Protein AF-0000000071285721 (afdb_homodimer)

Radius of gyration: 16.83 Å; Cα contacts (8 Å, |Δi|>4): 556; chains: 2; bounding box: 36×45×44 Å

Sequence (252 aa):
MADEVAQAQSAQPGGDTIFGKIIRKEIPANIFYEDDQCIAFHDVAPQAPTHFLVVPRKPITQISKAEDADKELLGHLMIVAKKCAEQVGLPRGYRLVLNEGPDGGQSVYHIHIHVLGGRQLGWPPGMADEVAQAQSAQPGGDTIFGKIIRKEIPANIFYEDDQCIAFHDVAPQAPTHFLVVPRKPITQISKAEDADKELLGHLMIVAKKCAEQVGLPRGYRLVLNEGPDGGQSVYHIHIHVLGGRQLGWPPG

Solvent-accessible surface area (backbone atoms only — not comparable to full-atom values): 13437 Å² total; per-residue (Å²): 128,82,53,55,44,61,48,4,66,71,43,64,78,70,81,84,49,74,62,56,36,42,74,69,64,73,44,91,71,61,64,79,46,74,61,96,55,32,38,29,31,50,49,91,76,55,79,38,84,36,30,30,35,35,34,52,66,66,85,44,46,38,63,82,69,61,51,81,89,41,20,53,58,51,8,44,47,54,54,49,45,38,52,49,41,56,73,75,63,39,89,55,21,25,30,41,36,34,49,24,42,41,24,25,28,24,51,60,54,44,46,44,39,38,38,38,21,73,51,78,38,46,76,56,57,55,127,82,55,55,43,60,48,5,66,71,43,64,78,70,81,83,48,75,61,55,35,42,76,69,64,73,44,92,71,60,65,80,45,75,61,95,56,32,38,28,30,50,49,92,76,56,78,39,85,34,29,31,36,36,34,52,66,67,84,43,45,38,64,80,70,60,51,79,88,40,20,52,59,52,8,45,48,53,53,49,44,40,53,49,41,57,74,74,62,38,88,55,20,24,30,41,36,34,50,25,43,40,22,24,29,24,53,60,54,47,46,45,38,39,39,39,20,72,50,78,38,47,75,58,57,54

Secondary structure (DSSP, 8-state):
---HHHHHHH----S--HHHHHHTTSS---EEEE-SSEEEEE-SS-SSSEEEEEEESS----GGG--GGGHHHHHHHHHHHHHHHHHHT-TT-EEEEEEEHHHHT--SSS--EEEEESS---SS--/---HHHHHHH----S--HHHHHHTTSS---EEEE-SSEEEEE-SS-SSSEEEEEEESS----GGG--GGGHHHHHHHHHHHHHHHHHHT-TT-EEEEEEEHHHHT--SSS--EEEEESSPPPSS--

Nearest PDB structures (foldseek):
  3o1c-assembly1_A-2  TM=9.687E-01  e=2.650E-18  Oryctolagus cuniculus
  5waa-assembly1_B  TM=1.000E+00  e=1.958E-17  Homo sapiens
  5km6-assembly1_A-2  TM=9.937E-01  e=1.346E-17  Homo sapiens
  6j65-assembly1_B  TM=9.686E-01  e=1.840E-17  Homo sapiens
  6ypx-assembly1_AAA  TM=9.935E-01  e=2.878E-16  Homo sapiens

Structure (mmCIF, N/CA/C/O backbone):
data_AF-0000000071285721-model_v1
#
loop_
_entity.id
_entity.type
_entity.pdbx_description
1 polymer 'Histidine triad nucleotide binding protein 1'
#
loop_
_atom_site.group_PDB
_atom_site.id
_atom_site.type_symbol
_atom_site.label_atom_id
_atom_site.label_alt_id
_atom_site.label_comp_id
_atom_site.label_asym_id
_atom_site.label_entity_id
_atom_site.label_seq_id
_atom_site.pdbx_PDB_ins_code
_atom_site.Cartn_x
_atom_site.Cartn_y
_atom_site.Cartn_z
_atom_site.occupancy
_atom_site.B_iso_or_equiv
_atom_site.auth_seq_id
_atom_site.auth_comp_id
_atom_site.auth_asym_id
_atom_site.auth_atom_id
_atom_site.pdbx_PDB_model_num
ATOM 1 N N . MET A 1 1 ? -7.355 23.516 -3.092 1 37.44 1 MET A N 1
ATOM 2 C CA . MET A 1 1 ? -6.895 22.234 -2.551 1 37.44 1 MET A CA 1
ATOM 3 C C . MET A 1 1 ? -5.434 21.984 -2.914 1 37.44 1 MET A C 1
ATOM 5 O O . MET A 1 1 ? -5.074 21.984 -4.094 1 37.44 1 MET A O 1
ATOM 9 N N . ALA A 1 2 ? -4.496 22.375 -2.186 1 51.47 2 ALA A N 1
ATOM 10 C CA . ALA A 1 2 ? -3.09 22.391 -2.57 1 51.47 2 ALA A CA 1
ATOM 11 C C . ALA A 1 2 ? -2.666 21.062 -3.182 1 51.47 2 ALA A C 1
ATOM 13 O O . ALA A 1 2 ? -3.166 20 -2.789 1 51.47 2 ALA A O 1
ATOM 14 N N . ASP A 1 3 ? -2.084 20.938 -4.277 1 82 3 ASP A N 1
ATOM 15 C CA . ASP A 1 3 ? -1.559 19.875 -5.121 1 82 3 ASP A CA 1
ATOM 16 C C . ASP A 1 3 ? -0.619 18.969 -4.332 1 82 3 ASP A C 1
ATOM 18 O O . ASP A 1 3 ? 0.467 19.391 -3.926 1 82 3 ASP A O 1
ATOM 22 N N . GLU A 1 4 ? -1.197 17.906 -3.65 1 86.75 4 GLU A N 1
ATOM 23 C CA . GLU A 1 4 ? -0.428 16.953 -2.867 1 86.75 4 GLU A CA 1
ATOM 24 C C . GLU A 1 4 ? 0.946 16.703 -3.486 1 86.75 4 GLU A C 1
ATOM 26 O O . GLU A 1 4 ? 1.938 16.562 -2.77 1 86.75 4 GLU A O 1
ATOM 31 N N . VAL A 1 5 ? 1.014 16.781 -4.715 1 92.38 5 VAL A N 1
ATOM 32 C CA . VAL A 1 5 ? 2.275 16.562 -5.41 1 92.38 5 VAL A CA 1
ATOM 33 C C . VAL A 1 5 ? 3.211 17.75 -5.172 1 92.38 5 VAL A C 1
ATOM 35 O O . VAL A 1 5 ? 4.395 17.562 -4.883 1 92.38 5 VAL A O 1
ATOM 38 N N . ALA A 1 6 ? 2.652 18.922 -5.27 1 92.06 6 ALA A N 1
ATOM 39 C CA . ALA A 1 6 ? 3.447 20.125 -5.02 1 92.06 6 ALA A CA 1
ATOM 40 C C . ALA A 1 6 ? 3.938 20.156 -3.574 1 92.06 6 ALA A C 1
ATOM 42 O O . ALA A 1 6 ? 5.094 20.5 -3.314 1 92.06 6 ALA A O 1
ATOM 43 N N . GLN A 1 7 ? 3.021 19.828 -2.66 1 91.19 7 GLN A N 1
ATOM 44 C CA . GLN A 1 7 ? 3.385 19.797 -1.248 1 91.19 7 GLN A CA 1
ATOM 45 C C . GLN A 1 7 ? 4.504 18.797 -0.982 1 91.19 7 GLN A C 1
ATOM 47 O O . GLN A 1 7 ? 5.406 19.062 -0.188 1 91.19 7 GLN A O 1
ATOM 52 N N . ALA A 1 8 ? 4.508 17.719 -1.628 1 92.75 8 ALA A N 1
ATOM 53 C CA . ALA A 1 8 ? 5.496 16.656 -1.436 1 92.75 8 ALA A CA 1
ATOM 54 C C . ALA A 1 8 ? 6.879 17.109 -1.898 1 92.75 8 ALA A C 1
ATOM 56 O O . ALA A 1 8 ? 7.895 16.688 -1.338 1 92.75 8 ALA A O 1
ATOM 57 N N . GLN A 1 9 ? 6.918 17.984 -2.906 1 92.75 9 GLN A N 1
ATOM 58 C CA . GLN A 1 9 ? 8.195 18.438 -3.449 1 92.75 9 GLN A CA 1
ATOM 59 C C . GLN A 1 9 ? 8.906 19.359 -2.473 1 92.75 9 GLN A C 1
ATOM 61 O O . GLN A 1 9 ? 10.133 19.484 -2.504 1 92.75 9 GLN A O 1
ATOM 66 N N . SER A 1 10 ? 8.141 19.953 -1.607 1 90.88 10 SER A N 1
ATOM 67 C CA . SER A 1 10 ? 8.734 20.906 -0.684 1 90.88 10 SER A CA 1
ATOM 68 C C . SER A 1 10 ? 8.797 20.344 0.732 1 90.88 10 SER A C 1
ATOM 70 O O . SER A 1 10 ? 9.492 20.906 1.593 1 90.88 10 SER A O 1
ATOM 72 N N . ALA A 1 11 ? 8.102 19.219 0.937 1 90.25 11 ALA A N 1
ATOM 73 C CA . ALA A 1 11 ? 8.078 18.625 2.27 1 90.25 11 ALA A CA 1
ATOM 74 C C . ALA A 1 11 ? 9.461 18.109 2.662 1 90.25 11 ALA A C 1
ATOM 76 O O . ALA A 1 11 ? 10.242 17.688 1.804 1 90.25 11 ALA A O 1
ATOM 77 N N . GLN A 1 12 ? 9.789 18.172 3.93 1 87.44 12 GLN A N 1
ATOM 78 C CA . GLN A 1 12 ? 11.07 17.688 4.438 1 87.44 12 GLN A CA 1
ATOM 79 C C . GLN A 1 12 ? 10.883 16.859 5.707 1 87.44 12 GLN A C 1
ATOM 81 O O . GLN A 1 12 ? 9.961 17.109 6.488 1 87.44 12 GLN A O 1
ATOM 86 N N . PRO A 1 13 ? 11.82 15.844 5.777 1 86.44 13 PRO A N 1
ATOM 87 C CA . PRO A 1 13 ? 11.766 15.109 7.039 1 86.44 13 PRO A CA 1
ATOM 88 C C . PRO A 1 13 ? 12.219 15.945 8.234 1 86.44 13 PRO A C 1
ATOM 90 O O . PRO A 1 13 ? 12.922 16.938 8.055 1 86.44 13 PRO A O 1
ATOM 93 N N . GLY A 1 14 ? 11.695 15.547 9.422 1 80.56 14 GLY A N 1
ATOM 94 C CA . GLY A 1 14 ? 12.188 16.203 10.617 1 80.56 14 GLY A CA 1
ATOM 95 C C . GLY A 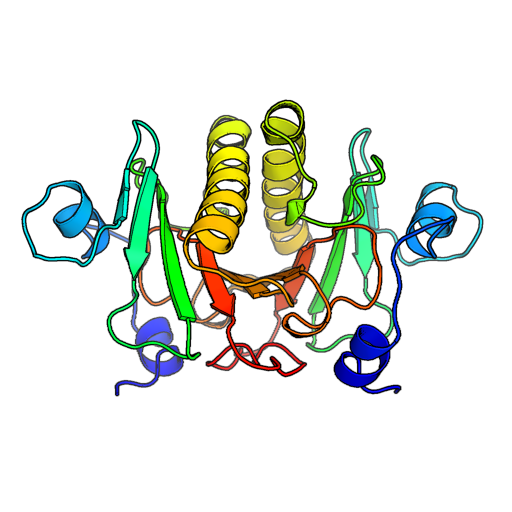1 14 ? 11.102 16.891 11.414 1 80.56 14 GLY A C 1
ATOM 96 O O . GLY A 1 14 ? 10.102 17.359 10.852 1 80.56 14 GLY A O 1
ATOM 97 N N . GLY A 1 15 ? 11.242 16.812 12.617 1 82.25 15 GLY A N 1
ATOM 98 C CA . GLY A 1 15 ? 10.414 17.531 13.57 1 82.25 15 GLY A CA 1
ATOM 99 C C . GLY A 1 15 ? 9.07 16.859 13.812 1 82.25 15 GLY A C 1
ATOM 100 O O . GLY A 1 15 ? 8.867 15.703 13.43 1 82.25 15 GLY A O 1
ATOM 101 N N . ASP A 1 16 ? 8.234 17.5 14.5 1 90.94 16 ASP A N 1
ATOM 102 C CA . ASP A 1 16 ? 6.867 17.094 14.797 1 90.94 16 ASP A CA 1
ATOM 103 C C . ASP A 1 16 ? 5.965 17.266 13.57 1 90.94 16 ASP A C 1
ATOM 105 O O . ASP A 1 16 ? 6.102 18.25 12.828 1 90.94 16 ASP A O 1
ATOM 109 N N . THR A 1 17 ? 5.262 16.312 13.164 1 94.94 17 THR A N 1
ATOM 110 C CA . THR A 1 17 ? 4.324 16.391 12.055 1 94.94 17 THR A CA 1
ATOM 111 C C . THR A 1 17 ? 2.902 16.609 12.562 1 94.94 17 THR A C 1
ATOM 113 O O . THR A 1 17 ? 2.645 16.5 13.766 1 94.94 17 THR A O 1
ATOM 116 N N . ILE A 1 18 ? 2.051 16.969 11.664 1 94.62 18 ILE A N 1
ATOM 117 C CA . ILE A 1 18 ? 0.642 17.125 12.008 1 94.62 18 ILE A CA 1
ATOM 118 C C . ILE A 1 18 ? 0.103 15.828 12.594 1 94.62 18 ILE A C 1
ATOM 120 O O . ILE A 1 18 ? -0.782 15.844 13.453 1 94.62 18 ILE A O 1
ATOM 124 N N . PHE A 1 19 ? 0.647 14.695 12.18 1 96.94 19 PHE A N 1
ATOM 125 C CA . PHE A 1 19 ? 0.197 13.406 12.68 1 96.94 19 PHE A CA 1
ATOM 126 C C . PHE A 1 19 ? 0.602 13.211 14.133 1 96.94 19 PHE A C 1
ATOM 128 O O . PHE A 1 19 ? -0.152 12.641 14.922 1 96.94 19 PHE A O 1
ATOM 135 N N . GLY A 1 20 ? 1.828 13.664 14.383 1 96.62 20 GLY A N 1
ATOM 136 C CA . GLY A 1 20 ? 2.203 13.648 15.789 1 96.62 20 GLY A CA 1
ATOM 137 C C . GLY A 1 20 ? 1.236 14.414 16.672 1 96.62 20 GLY A C 1
ATOM 138 O O . GLY A 1 20 ? 0.86 13.945 17.75 1 96.62 20 GLY A O 1
ATOM 139 N N . LYS A 1 21 ? 0.822 15.555 16.219 1 97.31 21 LYS A N 1
ATOM 140 C CA . LYS A 1 21 ? -0.118 16.391 16.969 1 97.31 21 LYS A CA 1
ATOM 141 C C . LYS A 1 21 ? -1.476 15.703 17.094 1 97.31 21 LYS A C 1
ATOM 143 O O . LYS A 1 21 ? -2.123 15.789 18.141 1 97.31 21 LYS A O 1
ATOM 148 N N . ILE A 1 22 ? -1.901 15.062 16.047 1 97.31 22 ILE A N 1
ATOM 149 C CA . ILE A 1 22 ? -3.172 14.344 16.062 1 97.31 22 ILE A CA 1
ATOM 150 C C . ILE A 1 22 ? -3.1 13.195 17.062 1 97.31 22 ILE A C 1
ATOM 152 O O . ILE A 1 22 ? -4.02 13 17.859 1 97.31 22 ILE A O 1
ATOM 156 N N . ILE A 1 23 ? -1.987 12.43 17.062 1 97.38 23 ILE A N 1
ATOM 157 C CA . ILE A 1 23 ? -1.793 11.281 17.938 1 97.38 23 ILE A CA 1
ATOM 158 C C . ILE A 1 23 ? -1.834 11.727 19.391 1 97.38 23 ILE A C 1
ATOM 160 O O . ILE A 1 23 ? -2.412 11.047 20.234 1 97.38 23 ILE A O 1
ATOM 164 N N . ARG A 1 24 ? -1.303 12.844 19.609 1 96.94 24 ARG A N 1
ATOM 165 C CA . ARG A 1 24 ? -1.252 13.391 20.969 1 96.94 24 ARG A CA 1
ATOM 166 C C . ARG A 1 24 ? -2.521 14.164 21.297 1 96.94 24 ARG A C 1
ATOM 168 O O . ARG A 1 24 ? -2.611 14.812 22.344 1 96.94 24 ARG A O 1
ATOM 175 N N . LYS A 1 25 ? -3.447 14.297 20.438 1 97 25 LYS A N 1
ATOM 176 C CA . LYS A 1 25 ? -4.758 14.914 20.594 1 97 25 LYS A CA 1
ATOM 177 C C . LYS A 1 25 ? -4.633 16.422 20.828 1 97 25 LYS A C 1
ATOM 179 O O . LYS A 1 25 ? -5.414 17.016 21.562 1 97 25 LYS A O 1
ATOM 184 N N . GLU A 1 26 ? -3.609 16.969 20.203 1 97.25 26 GLU A N 1
ATOM 185 C CA . GLU A 1 26 ? -3.398 18.422 20.281 1 97.25 26 GLU A CA 1
ATOM 186 C C . GLU A 1 26 ? -4.215 19.156 19.234 1 97.25 26 GLU A C 1
ATOM 188 O O . GLU A 1 26 ? -4.469 20.359 19.359 1 97.25 26 GLU A O 1
ATOM 193 N N . ILE A 1 27 ? -4.547 18.562 18.141 1 95.94 27 ILE A N 1
ATOM 194 C CA . ILE A 1 27 ? -5.434 19.109 17.109 1 95.94 27 ILE A CA 1
ATOM 195 C C . ILE A 1 27 ? -6.535 18.109 16.797 1 95.94 27 ILE A C 1
ATOM 197 O O . ILE A 1 27 ? -6.344 16.891 16.953 1 95.94 27 ILE A O 1
ATOM 201 N N . PRO A 1 28 ? -7.645 18.656 16.375 1 95.88 28 PRO A N 1
ATOM 202 C CA . PRO A 1 28 ? -8.766 17.766 16.094 1 95.88 28 PRO A CA 1
ATOM 203 C C . PRO A 1 28 ? -8.562 16.953 14.82 1 95.88 28 PRO A C 1
ATOM 205 O O . PRO A 1 28 ? -7.957 17.438 13.859 1 95.88 28 PRO A O 1
ATOM 208 N N . ALA A 1 29 ? -9.047 15.758 14.781 1 96.25 29 ALA A N 1
ATOM 209 C CA . ALA A 1 29 ? -9.156 14.867 13.633 1 96.25 29 ALA A CA 1
ATOM 210 C C . ALA A 1 29 ? -10.352 13.938 13.773 1 96.25 29 ALA A C 1
ATOM 212 O O . ALA A 1 29 ? -10.82 13.68 14.883 1 96.25 29 ALA A O 1
ATOM 213 N N . ASN A 1 30 ? -10.859 13.484 12.734 1 97.5 30 ASN A N 1
ATOM 214 C CA . ASN A 1 30 ? -11.977 12.547 12.75 1 97.5 30 ASN A CA 1
ATOM 215 C C . ASN A 1 30 ? -11.492 11.109 12.953 1 97.5 30 ASN A C 1
ATOM 217 O O . ASN A 1 30 ? -11.656 10.266 12.078 1 97.5 30 ASN A O 1
ATOM 221 N N . ILE A 1 31 ? -11.008 10.836 14.164 1 98.38 31 ILE A N 1
ATOM 222 C CA . ILE A 1 31 ? -10.469 9.531 14.531 1 98.38 31 ILE A CA 1
ATOM 223 C C . ILE A 1 31 ? -11.617 8.555 14.773 1 98.38 31 ILE A C 1
ATOM 225 O O . ILE A 1 31 ? -12.57 8.867 15.492 1 98.38 31 ILE A O 1
ATOM 229 N N . PHE A 1 32 ? -11.531 7.395 14.156 1 98.5 32 PHE A N 1
ATOM 230 C CA . PHE A 1 32 ? -12.625 6.453 14.367 1 98.5 32 PHE A CA 1
ATOM 231 C C . PHE A 1 32 ? -12.086 5.082 14.766 1 98.5 32 PHE A C 1
ATOM 233 O O . PHE A 1 32 ? -12.859 4.145 14.977 1 98.5 32 PHE A O 1
ATOM 240 N N . TYR A 1 33 ? -10.773 4.922 14.844 1 98.81 33 TYR A N 1
ATOM 241 C CA . TYR A 1 33 ? -10.109 3.73 15.352 1 98.81 33 TYR A CA 1
ATOM 242 C C . TYR A 1 33 ? -8.82 4.094 16.078 1 98.81 33 TYR A C 1
ATOM 244 O O . TYR A 1 33 ? -8.07 4.957 15.617 1 98.81 33 TYR A O 1
ATOM 252 N N . GLU A 1 34 ? -8.547 3.465 17.141 1 98.31 34 GLU A N 1
ATOM 253 C CA . GLU A 1 34 ? -7.293 3.639 17.875 1 98.31 34 GLU A CA 1
ATOM 254 C C . GLU A 1 34 ? -6.914 2.369 18.625 1 98.31 34 GLU A C 1
ATOM 256 O O . GLU A 1 34 ? -7.777 1.689 19.188 1 98.31 34 GLU A O 1
ATOM 261 N N . ASP A 1 35 ? -5.672 2.021 18.609 1 98.44 35 ASP A N 1
ATOM 262 C CA . ASP A 1 35 ? -5.098 1.028 19.516 1 98.44 35 ASP A CA 1
ATOM 263 C C . ASP A 1 35 ? -3.691 1.435 19.953 1 98.44 35 ASP A C 1
ATOM 265 O O . ASP A 1 35 ? -3.297 2.592 19.797 1 98.44 35 ASP A O 1
ATOM 269 N N . ASP A 1 36 ? -2.93 0.563 20.531 1 98.25 36 ASP A N 1
ATOM 270 C CA . ASP A 1 36 ? -1.638 0.908 21.125 1 98.25 36 ASP A CA 1
ATOM 271 C C . ASP A 1 36 ? -0.601 1.185 20.031 1 98.25 36 ASP A C 1
ATOM 273 O O . ASP A 1 36 ? 0.429 1.809 20.297 1 98.25 36 ASP A O 1
ATOM 277 N N . GLN A 1 37 ? -0.899 0.825 18.828 1 98.62 37 GLN A N 1
ATOM 278 C CA . GLN A 1 37 ? 0.147 0.871 17.812 1 98.62 37 GLN A CA 1
ATOM 279 C C . GLN A 1 37 ? -0.18 1.898 16.734 1 98.62 37 GLN A C 1
ATOM 281 O O . GLN A 1 37 ? 0.716 2.385 16.047 1 98.62 37 GLN A O 1
ATOM 286 N N . CYS A 1 38 ? -1.483 2.18 16.562 1 98.81 38 CYS A N 1
ATOM 287 C CA . CYS A 1 38 ? -1.818 3.072 15.461 1 98.81 38 CYS A CA 1
ATOM 288 C C . CYS A 1 38 ? -3.186 3.713 15.672 1 98.81 38 CY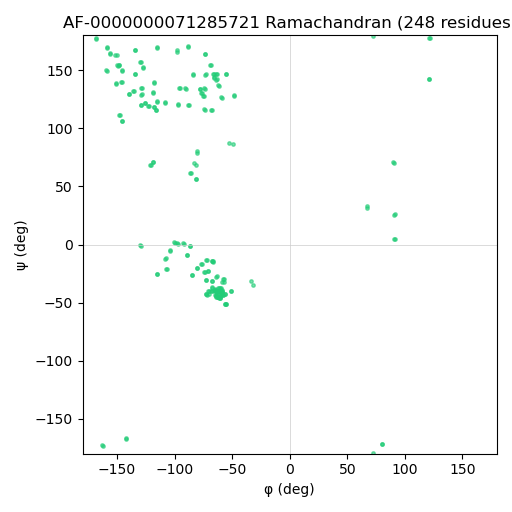S A C 1
ATOM 290 O O . CYS A 1 38 ? -3.887 3.385 16.625 1 98.81 38 CYS A O 1
ATOM 292 N N . ILE A 1 39 ? -3.455 4.68 14.844 1 98.81 39 ILE A N 1
ATOM 293 C CA . ILE A 1 39 ? -4.762 5.328 14.789 1 98.81 39 ILE A CA 1
ATOM 294 C C . ILE A 1 39 ? -5.258 5.367 13.344 1 98.81 39 ILE A C 1
ATOM 296 O O . ILE A 1 39 ? -4.465 5.246 12.406 1 98.81 39 ILE A O 1
ATOM 300 N N . ALA A 1 40 ? -6.578 5.477 13.156 1 98.88 40 ALA A N 1
ATOM 301 C CA . ALA A 1 40 ? -7.188 5.707 11.852 1 98.88 40 ALA A CA 1
ATOM 302 C C . ALA A 1 40 ? -8.156 6.883 11.898 1 98.88 40 ALA A C 1
ATOM 304 O O . ALA A 1 40 ? -8.93 7.02 12.852 1 98.88 40 ALA A O 1
ATOM 305 N N . PHE A 1 41 ? -8.055 7.746 10.906 1 98.75 41 PHE A N 1
ATOM 306 C CA . PHE A 1 41 ? -8.945 8.898 10.836 1 98.75 41 PHE A CA 1
ATOM 307 C C . PHE A 1 41 ? -9.219 9.273 9.383 1 98.75 41 PHE A C 1
ATOM 309 O O . PHE A 1 41 ? -8.422 8.984 8.492 1 98.75 41 PHE A O 1
ATOM 316 N N . HIS A 1 42 ? -10.32 9.883 9.172 1 98.56 42 HIS A N 1
ATOM 317 C CA . HIS A 1 42 ? -10.703 10.273 7.816 1 98.56 42 HIS A CA 1
ATOM 318 C C . HIS A 1 42 ? -9.867 11.453 7.332 1 98.56 42 HIS A C 1
ATOM 320 O O . HIS A 1 42 ? -9.625 12.398 8.086 1 98.56 42 HIS A O 1
ATOM 326 N N . ASP A 1 43 ? -9.406 11.336 6.168 1 97.38 43 ASP A N 1
ATOM 327 C CA . ASP A 1 43 ? -8.648 12.438 5.582 1 97.38 43 ASP A CA 1
ATOM 328 C C . ASP A 1 43 ? -9.523 13.68 5.418 1 97.38 43 ASP A C 1
ATOM 330 O O . ASP A 1 43 ? -10.688 13.578 5.023 1 97.38 43 ASP A O 1
ATOM 334 N N . VAL A 1 44 ? -9.008 14.82 5.633 1 94.5 44 VAL A N 1
ATOM 335 C CA . VAL A 1 44 ? -9.766 16.062 5.59 1 94.5 44 VAL A CA 1
ATOM 336 C C . VAL A 1 44 ? -9.93 16.516 4.141 1 94.5 44 VAL A C 1
ATOM 338 O O . VAL A 1 44 ? -10.773 17.359 3.842 1 94.5 44 VAL A O 1
ATOM 341 N N . ALA A 1 45 ? -9.117 16.062 3.217 1 94.31 45 ALA A N 1
ATOM 342 C CA . ALA A 1 45 ? -9.195 16.344 1.784 1 94.31 45 ALA A CA 1
ATOM 343 C C . ALA A 1 45 ? -9.352 15.055 0.982 1 94.31 45 ALA A C 1
ATOM 345 O O . ALA A 1 45 ? -8.461 14.688 0.212 1 94.31 45 ALA A O 1
ATOM 346 N N . PRO A 1 46 ? -10.461 14.438 1.118 1 97.31 46 PRO A N 1
ATOM 347 C CA . PRO A 1 46 ? -10.641 13.102 0.535 1 97.31 46 PRO A CA 1
ATOM 348 C C . PRO A 1 46 ? -10.5 13.102 -0.985 1 97.31 46 PRO A C 1
ATOM 350 O O . PRO A 1 46 ? -10.969 14.023 -1.653 1 97.31 46 PRO A O 1
ATOM 353 N N . GLN A 1 47 ? -9.797 12.125 -1.505 1 97.69 47 GLN A N 1
ATOM 354 C CA . GLN A 1 47 ? -9.57 11.945 -2.934 1 97.69 47 GLN A CA 1
ATOM 355 C C . GLN A 1 47 ? -10.508 10.891 -3.512 1 97.69 47 GLN A C 1
ATOM 357 O O . GLN A 1 47 ? -10.398 10.531 -4.688 1 97.69 47 GLN A O 1
ATOM 362 N N . ALA A 1 48 ? -11.391 10.281 -2.787 1 98 48 ALA A N 1
ATOM 363 C CA . ALA A 1 48 ? -12.453 9.32 -3.09 1 98 48 ALA A CA 1
ATOM 364 C C . ALA A 1 48 ? -13.609 9.461 -2.104 1 98 48 ALA A C 1
ATOM 366 O O . ALA A 1 48 ? -13.469 10.109 -1.064 1 98 48 ALA A O 1
ATOM 367 N N . PRO A 1 49 ? -14.797 8.922 -2.428 1 98.44 49 PRO A N 1
ATOM 368 C CA . PRO A 1 49 ? -15.914 9.039 -1.488 1 98.44 49 PRO A CA 1
ATOM 369 C C . PRO A 1 49 ? -15.547 8.586 -0.077 1 98.44 49 PRO A C 1
ATOM 371 O O . PRO A 1 49 ? -16 9.18 0.904 1 98.44 49 PRO A O 1
ATOM 374 N N . THR A 1 50 ? -14.797 7.539 0.009 1 98.62 50 THR A N 1
ATOM 375 C CA . THR A 1 50 ? -14.188 7.117 1.267 1 98.62 50 THR A CA 1
ATOM 376 C C . THR A 1 50 ? -12.672 7.207 1.188 1 98.62 50 THR A C 1
ATOM 378 O O . THR A 1 50 ? -12.055 6.68 0.258 1 98.62 50 THR A O 1
ATOM 381 N N . HIS A 1 51 ? -12.07 7.922 2.039 1 98.81 51 HIS A N 1
ATOM 382 C CA . HIS A 1 51 ? -10.625 8.094 2.135 1 98.81 51 HIS A CA 1
ATOM 383 C C . HIS A 1 51 ? -10.195 8.297 3.58 1 98.81 51 HIS A C 1
ATOM 385 O O . HIS A 1 51 ? -10.539 9.305 4.199 1 98.81 51 HIS A O 1
ATOM 391 N N . PHE A 1 52 ? -9.531 7.375 4.113 1 98.88 52 PHE A N 1
ATOM 392 C CA . PHE A 1 52 ? -9.016 7.516 5.469 1 98.88 52 PHE A CA 1
ATOM 393 C C . PHE A 1 52 ? -7.562 7.062 5.543 1 98.88 52 PHE A C 1
ATOM 395 O O . PHE A 1 52 ? -7.043 6.473 4.594 1 98.88 52 PHE A O 1
ATOM 402 N N . LEU A 1 53 ? -6.91 7.383 6.66 1 98.88 53 LEU A N 1
ATOM 403 C CA . LEU A 1 53 ? -5.5 7.098 6.887 1 98.88 53 LEU A CA 1
ATOM 404 C C . LEU A 1 53 ? -5.316 6.164 8.078 1 98.88 53 LEU A C 1
ATOM 406 O O . LEU A 1 53 ? -6.039 6.273 9.07 1 98.88 53 LEU A O 1
ATOM 410 N N . VAL A 1 54 ? -4.449 5.258 7.973 1 98.94 54 VAL A N 1
ATOM 411 C CA . VAL A 1 54 ? -3.949 4.488 9.109 1 98.94 54 VAL A CA 1
ATOM 412 C C . VAL A 1 54 ? -2.512 4.898 9.422 1 98.94 54 VAL A C 1
ATOM 414 O O . VAL A 1 54 ? -1.628 4.785 8.57 1 98.94 54 VAL A O 1
ATOM 417 N N . VAL A 1 55 ? -2.242 5.352 10.664 1 98.81 55 VAL A N 1
ATOM 418 C CA . VAL A 1 55 ? -1 6.023 11.031 1 98.81 55 VAL A CA 1
ATOM 419 C C . VAL A 1 55 ? -0.408 5.363 12.281 1 98.81 55 VAL A C 1
ATOM 421 O O . VAL A 1 55 ? -1.072 5.27 13.312 1 98.81 55 VAL A O 1
ATOM 424 N N . PRO A 1 56 ? 0.82 4.832 12.164 1 98.88 56 PRO A N 1
ATOM 425 C CA . PRO A 1 56 ? 1.447 4.301 13.375 1 98.88 56 PRO A CA 1
ATOM 426 C C . PRO A 1 56 ? 1.759 5.391 14.406 1 98.88 56 PRO A C 1
ATOM 428 O O . PRO A 1 56 ? 2.127 6.508 14.031 1 98.88 56 PRO A O 1
ATOM 431 N N . ARG A 1 57 ? 1.602 5.023 15.641 1 98.44 57 ARG A N 1
ATOM 432 C CA . ARG A 1 57 ? 2.012 5.945 16.703 1 98.44 57 ARG A CA 1
ATOM 433 C C . ARG A 1 57 ? 3.521 6.164 16.672 1 98.44 57 ARG A C 1
ATOM 435 O O . ARG A 1 57 ? 4 7.262 16.969 1 98.44 57 ARG A O 1
ATOM 442 N N . LYS A 1 58 ? 4.289 5.09 16.406 1 97.81 58 LYS A N 1
ATOM 443 C CA . LYS A 1 58 ? 5.73 5.219 16.219 1 97.81 58 LYS A CA 1
ATOM 444 C C . LYS A 1 58 ? 6.059 6.156 15.062 1 97.81 58 LYS A C 1
ATOM 446 O O . LYS A 1 58 ? 5.551 5.988 13.953 1 97.81 58 LYS A O 1
ATOM 451 N N . PRO A 1 59 ? 6.859 7.145 15.258 1 97.06 59 PRO A N 1
ATOM 452 C CA . PRO A 1 59 ? 7.145 8.125 14.203 1 97.06 59 PRO A CA 1
ATOM 453 C C . PRO A 1 59 ? 8.18 7.633 13.195 1 97.06 59 PRO A C 1
ATOM 455 O O . PRO A 1 59 ? 9.328 8.078 13.219 1 97.06 59 PRO A O 1
ATOM 458 N N . ILE A 1 60 ? 7.797 6.848 12.32 1 97.5 60 ILE A N 1
ATOM 459 C CA . ILE A 1 60 ? 8.641 6.449 11.195 1 97.5 60 ILE A CA 1
ATOM 460 C C . ILE A 1 60 ? 8.484 7.449 10.055 1 97.5 60 ILE A C 1
ATOM 462 O O . ILE A 1 60 ? 7.395 7.617 9.508 1 97.5 60 ILE A O 1
ATOM 466 N N . THR A 1 61 ? 9.508 8.062 9.672 1 97.69 61 THR A N 1
ATOM 467 C CA . THR A 1 61 ? 9.445 9.211 8.773 1 97.69 61 THR A CA 1
ATOM 468 C C . THR A 1 61 ? 9.102 8.766 7.355 1 97.69 61 THR A C 1
ATOM 470 O O . THR A 1 61 ? 8.297 9.406 6.676 1 97.69 61 THR A O 1
ATOM 473 N N . GLN A 1 62 ? 9.742 7.652 6.902 1 98.25 62 GLN A N 1
ATOM 474 C CA . GLN A 1 62 ? 9.633 7.105 5.551 1 98.25 62 GLN A CA 1
ATOM 475 C C . GLN A 1 62 ? 9.711 5.582 5.562 1 98.25 62 GLN A C 1
ATOM 477 O O . GLN A 1 62 ? 10.375 5 6.43 1 98.25 62 GLN A O 1
ATOM 482 N N . ILE A 1 63 ? 9.031 4.988 4.574 1 98.75 63 ILE A N 1
ATOM 483 C CA . ILE A 1 63 ? 9.078 3.531 4.52 1 98.75 63 ILE A CA 1
ATOM 484 C C . ILE A 1 63 ? 10.508 3.068 4.262 1 98.75 63 ILE A C 1
ATOM 486 O O . ILE A 1 63 ? 10.93 2.027 4.766 1 98.75 63 ILE A O 1
ATOM 490 N N . SER A 1 64 ? 11.336 3.879 3.594 1 98.25 64 SER A N 1
ATOM 491 C CA . SER A 1 64 ? 12.734 3.547 3.334 1 98.25 64 SER A CA 1
ATOM 492 C C . SER A 1 64 ? 13.547 3.518 4.625 1 98.25 64 SER A C 1
ATOM 494 O O . SER A 1 64 ? 14.648 2.965 4.66 1 98.25 64 SER A O 1
ATOM 496 N N . LYS A 1 65 ? 13.008 4.039 5.691 1 97.88 65 LYS A N 1
ATOM 497 C CA . LYS A 1 65 ? 13.711 4.113 6.969 1 97.88 65 LYS A CA 1
ATOM 498 C C . LYS A 1 65 ? 13.195 3.055 7.941 1 97.88 65 LYS A C 1
ATOM 500 O O . LYS A 1 65 ? 13.711 2.924 9.055 1 97.88 65 LYS A O 1
ATOM 505 N N . ALA A 1 66 ? 12.164 2.336 7.539 1 98.38 66 ALA A N 1
ATOM 506 C CA . ALA A 1 66 ? 11.672 1.238 8.367 1 98.38 66 ALA A CA 1
ATOM 507 C C . ALA A 1 66 ? 12.727 0.141 8.5 1 98.38 66 ALA A C 1
ATOM 509 O O . ALA A 1 66 ? 13.5 -0.101 7.574 1 98.38 66 ALA A O 1
ATOM 510 N N . GLU A 1 67 ? 12.742 -0.479 9.609 1 98 67 GLU A N 1
ATOM 511 C CA . GLU A 1 67 ? 13.688 -1.551 9.906 1 98 67 GLU A CA 1
ATOM 512 C C . GLU A 1 67 ? 12.969 -2.883 10.102 1 98 67 GLU A C 1
ATOM 514 O O . GLU A 1 67 ? 11.742 -2.918 10.242 1 98 67 GLU A O 1
ATOM 519 N N . ASP A 1 68 ? 13.773 -3.953 10.148 1 97.44 68 ASP A N 1
ATOM 520 C CA . ASP A 1 68 ? 13.203 -5.281 10.328 1 97.44 68 ASP A CA 1
ATOM 521 C C . ASP A 1 68 ? 12.383 -5.355 11.609 1 97.44 68 ASP A C 1
ATOM 523 O O . ASP A 1 68 ? 11.375 -6.07 11.672 1 97.44 68 ASP A O 1
ATOM 527 N N . ALA A 1 69 ? 12.789 -4.621 12.602 1 97.94 69 ALA A N 1
ATOM 528 C CA . ALA A 1 69 ? 12.086 -4.605 13.883 1 97.94 69 ALA A CA 1
ATOM 529 C C . ALA A 1 69 ? 10.695 -3.99 13.734 1 97.94 69 ALA A C 1
ATOM 531 O O . ALA A 1 69 ? 9.859 -4.121 14.633 1 97.94 69 ALA A O 1
ATOM 532 N N . ASP A 1 70 ? 10.445 -3.299 12.609 1 98.19 70 ASP A N 1
ATOM 533 C CA . ASP A 1 70 ? 9.164 -2.627 12.383 1 98.19 70 ASP A CA 1
ATOM 534 C C . ASP A 1 70 ? 8.188 -3.535 11.641 1 98.19 70 ASP A C 1
ATOM 536 O O . ASP A 1 70 ? 7.039 -3.156 11.398 1 98.19 70 ASP A O 1
ATOM 540 N N . LYS A 1 71 ? 8.609 -4.715 11.344 1 97.56 71 LYS A N 1
ATOM 541 C CA . LYS A 1 71 ? 7.848 -5.637 10.5 1 97.56 71 LYS A CA 1
ATOM 542 C C . LYS A 1 71 ? 6.441 -5.855 11.062 1 97.56 71 LYS A C 1
ATOM 544 O O . LYS A 1 71 ? 5.453 -5.738 10.336 1 97.56 71 LYS A O 1
ATOM 549 N N . GLU A 1 72 ? 6.387 -6.18 12.289 1 97.38 72 GLU A N 1
ATOM 550 C CA . GLU A 1 72 ? 5.094 -6.465 12.906 1 97.38 72 GLU A CA 1
ATOM 551 C C . GLU A 1 72 ? 4.188 -5.238 12.883 1 97.38 72 GLU A C 1
ATOM 553 O O . GLU A 1 72 ? 2.988 -5.352 12.625 1 97.38 72 GLU A O 1
ATOM 558 N N . LEU A 1 73 ? 4.766 -4.098 13.18 1 98.62 73 LEU A N 1
ATOM 559 C CA . LEU A 1 73 ? 4.008 -2.85 13.156 1 98.62 73 LEU A CA 1
ATOM 560 C C . LEU A 1 73 ? 3.449 -2.572 11.766 1 98.62 73 LEU A C 1
ATOM 562 O O . LEU A 1 73 ? 2.273 -2.232 11.617 1 98.62 73 LEU A O 1
ATOM 566 N N . LEU A 1 74 ? 4.281 -2.762 10.758 1 98.88 74 LEU A N 1
ATOM 567 C CA . LEU A 1 74 ? 3.861 -2.525 9.383 1 98.88 74 LEU A CA 1
ATOM 568 C C . LEU A 1 74 ? 2.725 -3.467 8.992 1 98.88 74 LEU A C 1
ATOM 570 O O . LEU A 1 74 ? 1.75 -3.043 8.375 1 98.88 74 LEU A O 1
ATOM 574 N N . GLY A 1 75 ? 2.859 -4.73 9.328 1 98.81 75 GLY A N 1
ATOM 575 C CA . GLY A 1 75 ? 1.778 -5.676 9.094 1 98.81 75 GLY A CA 1
ATOM 576 C C . GLY A 1 75 ? 0.5 -5.312 9.828 1 98.81 75 GLY A C 1
ATOM 577 O O . GLY A 1 75 ? -0.597 -5.477 9.289 1 98.81 75 GLY A O 1
ATOM 578 N N . HIS A 1 76 ? 0.668 -4.863 11.062 1 98.88 76 HIS A N 1
ATOM 579 C CA . HIS A 1 76 ? -0.475 -4.43 11.852 1 98.88 76 HIS A CA 1
ATOM 580 C C . HIS A 1 76 ? -1.229 -3.295 11.164 1 98.88 76 HIS A C 1
ATOM 582 O O . HIS A 1 76 ? -2.461 -3.277 11.164 1 98.88 76 HIS A O 1
ATOM 588 N N . LEU A 1 77 ? -0.541 -2.355 10.57 1 98.94 77 LEU A N 1
ATOM 589 C CA . LEU A 1 77 ? -1.188 -1.257 9.859 1 98.94 77 LEU A CA 1
ATOM 590 C C . LEU A 1 77 ? -2.084 -1.783 8.742 1 98.94 77 LEU A C 1
ATOM 592 O O . LEU A 1 77 ? -3.201 -1.298 8.562 1 98.94 77 LEU A O 1
ATOM 596 N N . MET A 1 78 ? -1.608 -2.773 8.008 1 98.88 78 MET A N 1
ATOM 597 C CA . MET A 1 78 ? -2.379 -3.332 6.898 1 98.88 78 MET A CA 1
ATOM 598 C C . MET A 1 78 ? -3.611 -4.07 7.41 1 98.88 78 MET A C 1
ATOM 600 O O . MET A 1 78 ? -4.688 -3.977 6.816 1 98.88 78 MET A O 1
ATOM 604 N N . ILE A 1 79 ? -3.459 -4.789 8.484 1 98.94 79 ILE A N 1
ATOM 605 C CA . ILE A 1 79 ? -4.578 -5.496 9.086 1 98.94 79 ILE A CA 1
ATOM 606 C C . ILE A 1 79 ? -5.625 -4.496 9.57 1 98.94 79 ILE A C 1
ATOM 608 O O . ILE A 1 79 ? -6.824 -4.684 9.352 1 98.94 79 ILE A O 1
ATOM 612 N N . VAL A 1 80 ? -5.18 -3.443 10.234 1 98.88 80 VAL A N 1
ATOM 613 C CA . VAL A 1 80 ? -6.098 -2.414 10.703 1 98.88 80 VAL A CA 1
ATOM 614 C C . VAL A 1 80 ? -6.781 -1.747 9.508 1 98.88 80 VAL A C 1
ATOM 616 O O . VAL A 1 80 ? -7.98 -1.459 9.555 1 98.88 80 VAL A O 1
ATOM 619 N N . ALA A 1 81 ? -6.031 -1.511 8.445 1 98.88 81 ALA A N 1
ATOM 620 C CA . ALA A 1 81 ? -6.594 -0.9 7.246 1 98.88 81 ALA A CA 1
ATOM 621 C C . ALA A 1 81 ? -7.777 -1.709 6.723 1 98.88 81 ALA A C 1
ATOM 623 O O . ALA A 1 81 ? -8.844 -1.153 6.453 1 98.88 81 ALA A O 1
ATOM 624 N N . LYS A 1 82 ? -7.543 -2.998 6.566 1 98.56 82 LYS A N 1
ATOM 625 C CA . LYS A 1 82 ? -8.633 -3.799 6.016 1 98.56 82 LYS A CA 1
ATOM 626 C C . LYS A 1 82 ? -9.805 -3.877 6.992 1 98.56 82 LYS A C 1
ATOM 628 O O . LYS A 1 82 ? -10.961 -3.902 6.574 1 98.56 82 LYS A O 1
ATOM 633 N N . LYS A 1 83 ? -9.555 -3.957 8.328 1 98.69 83 LYS A N 1
ATOM 634 C CA . LYS A 1 83 ? -10.625 -3.953 9.312 1 98.69 83 LYS A CA 1
ATOM 635 C C . LYS A 1 83 ? -11.445 -2.666 9.234 1 98.69 83 LYS A C 1
ATOM 637 O O . LYS A 1 83 ? -12.672 -2.703 9.258 1 98.69 83 LYS A O 1
ATOM 642 N N . CYS A 1 84 ? -10.75 -1.582 9.164 1 98.88 84 CYS A N 1
ATOM 643 C CA . CYS A 1 84 ? -11.398 -0.279 9.07 1 98.88 84 CYS A CA 1
ATOM 644 C C . CYS A 1 84 ? -12.188 -0.15 7.773 1 98.88 84 CYS A C 1
ATOM 646 O O . CYS A 1 84 ? -13.266 0.451 7.75 1 98.88 84 CYS A O 1
ATOM 648 N N . ALA A 1 85 ? -11.602 -0.665 6.699 1 98.88 85 ALA A N 1
ATOM 649 C CA . ALA A 1 85 ? -12.305 -0.651 5.418 1 98.88 85 ALA A CA 1
ATOM 650 C C . ALA A 1 85 ? -13.641 -1.391 5.516 1 98.88 85 ALA A C 1
ATOM 652 O O . ALA A 1 85 ? -14.648 -0.943 4.965 1 98.88 85 ALA A O 1
ATOM 653 N N . GLU A 1 86 ? -13.578 -2.529 6.176 1 98.38 86 GLU A N 1
ATOM 654 C CA . GLU A 1 86 ? -14.805 -3.275 6.422 1 98.38 86 GLU A CA 1
ATOM 655 C C . GLU A 1 86 ? -15.789 -2.465 7.266 1 98.38 86 GLU A C 1
ATOM 657 O O . GLU A 1 86 ? -16.969 -2.395 6.953 1 98.38 86 GLU A O 1
ATOM 662 N N . GLN A 1 87 ? -15.328 -1.871 8.289 1 98.38 87 GLN A N 1
ATOM 663 C CA . GLN A 1 87 ? -16.125 -1.098 9.227 1 98.38 87 GLN A CA 1
ATOM 664 C C . GLN A 1 87 ? -16.844 0.048 8.516 1 98.38 87 GLN A C 1
ATOM 666 O O . GLN A 1 87 ? -18.016 0.331 8.805 1 98.38 87 GLN A O 1
ATOM 671 N N . VAL A 1 88 ? -16.188 0.731 7.562 1 98.25 88 VAL A N 1
ATOM 672 C CA . VAL A 1 88 ? -16.75 1.912 6.926 1 98.25 88 VAL A CA 1
ATOM 673 C C . VAL A 1 88 ? -17.562 1.496 5.703 1 98.25 88 VAL A C 1
ATOM 675 O O . VAL A 1 88 ? -18.172 2.34 5.035 1 98.25 88 VAL A O 1
ATOM 678 N N . GLY A 1 89 ? -17.484 0.302 5.344 1 97.62 89 GLY A N 1
ATOM 679 C CA . GLY A 1 89 ? -18.391 -0.236 4.336 1 97.62 89 GLY A CA 1
ATOM 680 C C . GLY A 1 89 ? -17.859 -0.082 2.922 1 97.62 89 GLY A C 1
ATOM 681 O O . GLY A 1 89 ? -18.484 0.586 2.094 1 97.62 89 GLY A O 1
ATOM 682 N N . LEU A 1 90 ? -16.875 -0.795 2.576 1 98 90 LEU A N 1
ATOM 683 C CA . LEU A 1 90 ? -16.312 -0.835 1.227 1 98 90 LEU A CA 1
ATOM 684 C C . LEU A 1 90 ? -16.406 -2.238 0.64 1 98 90 LEU A C 1
ATOM 686 O O . LEU A 1 90 ? -15.391 -2.877 0.372 1 98 90 LEU A O 1
ATOM 690 N N . PRO A 1 91 ? -17.562 -2.65 0.318 1 94.88 91 PRO A N 1
ATOM 691 C CA . PRO A 1 91 ? -17.797 -4.055 -0.023 1 94.88 91 PRO A CA 1
ATOM 692 C C . PRO A 1 91 ? -17.266 -4.426 -1.4 1 94.88 91 PRO A C 1
ATOM 694 O O . PRO A 1 91 ? -17.016 -5.605 -1.671 1 94.88 91 PRO A O 1
ATOM 697 N N . ARG A 1 92 ? -17.125 -3.447 -2.27 1 96.88 92 ARG A N 1
ATOM 698 C CA . ARG A 1 92 ? -16.688 -3.779 -3.625 1 96.88 92 ARG A CA 1
ATOM 699 C C . ARG A 1 92 ? -15.188 -3.574 -3.793 1 96.88 92 ARG A C 1
ATOM 701 O O . ARG A 1 92 ? -14.672 -3.633 -4.91 1 96.88 92 ARG A O 1
ATOM 708 N N . GLY A 1 93 ? -14.539 -3.135 -2.676 1 98.06 93 GLY A N 1
ATOM 709 C CA . GLY A 1 93 ? -13.094 -3.029 -2.732 1 98.06 93 GLY A CA 1
ATOM 710 C C . GLY A 1 93 ? -12.586 -1.629 -2.449 1 98.06 93 GLY A C 1
ATOM 711 O O . GLY A 1 93 ? -13.367 -0.72 -2.18 1 98.06 93 GLY A O 1
ATOM 712 N N . TYR A 1 94 ? -11.297 -1.495 -2.441 1 98.81 94 TYR A N 1
ATOM 713 C CA . TYR A 1 94 ? -10.555 -0.279 -2.111 1 98.81 94 TYR A CA 1
ATOM 714 C C . TYR A 1 94 ? -9.086 -0.418 -2.479 1 98.81 94 TYR A C 1
ATOM 716 O O . TYR A 1 94 ? -8.672 -1.438 -3.035 1 98.81 94 TYR A O 1
ATOM 724 N N . ARG A 1 95 ? -8.367 0.626 -2.277 1 98.88 95 ARG A N 1
ATOM 725 C CA . ARG A 1 95 ? -6.941 0.65 -2.584 1 98.88 95 ARG A CA 1
ATOM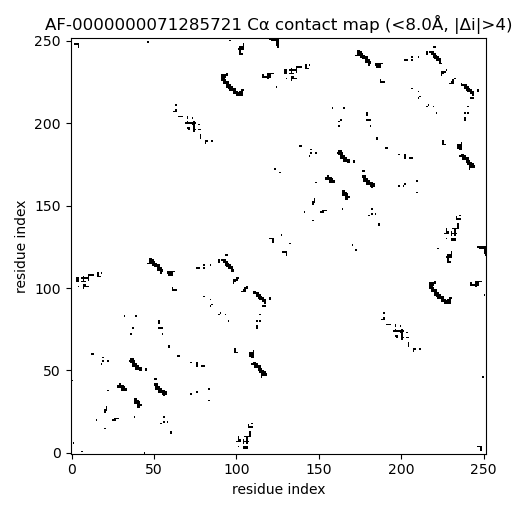 726 C C . ARG A 1 95 ? -6.129 1.141 -1.39 1 98.88 95 ARG A C 1
ATOM 728 O O . ARG A 1 95 ? -6.504 2.117 -0.736 1 98.88 95 ARG A O 1
ATOM 735 N N . LEU A 1 96 ? -5.094 0.391 -1.007 1 98.94 96 LEU A N 1
ATOM 736 C CA . LEU A 1 96 ? -4.098 0.866 -0.053 1 98.94 96 LEU A CA 1
ATOM 737 C C . LEU A 1 96 ? -2.943 1.555 -0.771 1 98.94 96 LEU A C 1
ATOM 739 O O . LEU A 1 96 ? -2.43 1.039 -1.767 1 98.94 96 LEU A O 1
ATOM 743 N N . VAL A 1 97 ? -2.527 2.717 -0.271 1 98.88 97 VAL A N 1
ATOM 744 C CA . VAL A 1 97 ? -1.448 3.475 -0.896 1 98.88 97 VAL A CA 1
ATOM 745 C C . VAL A 1 97 ? -0.491 3.99 0.177 1 98.88 97 VAL A C 1
ATOM 747 O O . VAL A 1 97 ? -0.926 4.488 1.219 1 98.88 97 VAL A O 1
ATOM 750 N N . LEU A 1 98 ? 0.729 3.82 0.01 1 98.88 98 LEU A N 1
ATOM 751 C CA . LEU A 1 98 ? 1.777 4.422 0.826 1 98.88 98 LEU A CA 1
ATOM 752 C C . LEU A 1 98 ? 2.779 5.176 -0.045 1 98.88 98 LEU A C 1
ATOM 754 O O . LEU A 1 98 ? 3.395 4.59 -0.937 1 98.88 98 LEU A O 1
ATOM 758 N N . ASN A 1 99 ? 2.939 6.434 0.201 1 98.69 99 ASN A N 1
ATOM 759 C CA . ASN A 1 99 ? 3.812 7.305 -0.581 1 98.69 99 ASN A CA 1
ATOM 760 C C . ASN A 1 99 ? 5.188 7.441 0.064 1 98.69 99 ASN A C 1
ATOM 762 O O . ASN A 1 99 ? 5.297 7.562 1.286 1 98.69 99 ASN A O 1
ATOM 766 N N . GLU A 1 100 ? 6.188 7.332 -0.718 1 98.31 100 GLU A N 1
ATOM 767 C CA . GLU A 1 100 ? 7.574 7.488 -0.289 1 98.31 100 GLU A CA 1
ATOM 768 C C . GLU A 1 100 ? 8.273 8.586 -1.078 1 98.31 100 GLU A C 1
ATOM 770 O O . GLU A 1 100 ? 8.375 8.516 -2.305 1 98.31 100 GLU A O 1
ATOM 775 N N . GLY A 1 101 ? 8.758 9.656 -0.396 1 97.62 101 GLY A N 1
ATOM 776 C CA . GLY A 1 101 ? 9.594 10.672 -1.017 1 97.62 101 GLY A CA 1
ATOM 777 C C . GLY A 1 101 ? 8.828 11.586 -1.958 1 97.62 101 GLY A C 1
ATOM 778 O O . GLY A 1 101 ? 7.617 11.445 -2.117 1 97.62 101 GLY A O 1
ATOM 779 N N . PRO A 1 102 ? 9.57 12.531 -2.568 1 97.5 102 PRO A N 1
ATOM 780 C CA . PRO A 1 102 ? 8.938 13.539 -3.43 1 97.5 102 PRO A CA 1
ATOM 781 C C . PRO A 1 102 ? 8.266 12.922 -4.652 1 97.5 102 PRO A C 1
ATOM 783 O O . PRO A 1 102 ? 7.16 13.336 -5.023 1 97.5 102 PRO A O 1
ATOM 786 N N . ASP A 1 103 ? 8.875 11.945 -5.246 1 97.88 103 ASP A N 1
ATOM 787 C CA . ASP A 1 103 ? 8.305 11.359 -6.457 1 97.88 103 ASP A CA 1
ATOM 788 C C . ASP A 1 103 ? 7.07 10.523 -6.137 1 97.88 103 ASP A C 1
ATOM 790 O O . ASP A 1 103 ? 6.16 10.414 -6.961 1 97.88 103 ASP A O 1
ATOM 794 N N . GLY A 1 104 ? 7.035 9.914 -4.941 1 98 104 GLY A N 1
ATOM 795 C CA . GLY A 1 104 ? 5.859 9.172 -4.52 1 98 104 GLY A CA 1
ATOM 796 C C . GLY A 1 104 ? 4.719 10.07 -4.07 1 98 104 GLY A C 1
ATOM 797 O O . GLY A 1 104 ? 3.576 9.617 -3.953 1 98 104 GLY A O 1
ATOM 798 N N . GLY A 1 105 ? 5.094 11.352 -3.791 1 97.62 105 GLY A N 1
ATOM 799 C CA . GLY A 1 105 ? 4.086 12.305 -3.355 1 97.62 105 GLY A CA 1
ATOM 800 C C . GLY A 1 105 ? 3.926 12.359 -1.847 1 97.62 105 GLY A C 1
ATOM 801 O O . GLY A 1 105 ? 2.836 12.641 -1.343 1 97.62 105 GLY A O 1
ATOM 802 N N . GLN A 1 106 ? 4.945 12.023 -1.172 1 97.75 106 GLN A N 1
ATOM 803 C CA . GLN A 1 106 ? 4.875 12.07 0.284 1 97.75 106 GLN A CA 1
ATOM 804 C C . GLN A 1 106 ? 4.93 13.516 0.786 1 97.75 106 GLN A C 1
ATOM 806 O O . GLN A 1 106 ? 5.961 14.18 0.669 1 97.75 106 GLN A O 1
ATOM 811 N N . SER A 1 107 ? 3.828 13.906 1.421 1 95.81 107 SER A N 1
ATOM 812 C CA . SER A 1 107 ? 3.762 15.289 1.881 1 95.81 107 SER A CA 1
ATOM 813 C C . SER A 1 107 ? 3.904 15.375 3.396 1 95.81 107 SER A C 1
ATOM 815 O O . SER A 1 107 ? 4.133 16.453 3.943 1 95.81 107 SER A O 1
ATOM 817 N N . VAL A 1 108 ? 3.66 14.352 4.098 1 96 108 VAL A N 1
ATOM 818 C CA . VAL A 1 108 ? 3.867 14.242 5.539 1 96 108 VAL A CA 1
ATOM 819 C C . VAL A 1 108 ? 4.895 13.156 5.832 1 96 108 VAL A C 1
ATOM 821 O O . VAL A 1 108 ? 4.707 11.992 5.453 1 96 108 VAL A O 1
ATOM 824 N N . TYR A 1 109 ? 5.977 13.531 6.43 1 96.81 109 TYR A N 1
ATOM 825 C CA . TYR A 1 109 ? 7.059 12.586 6.684 1 96.81 109 TYR A CA 1
ATOM 826 C C . TYR A 1 109 ? 6.828 11.836 7.988 1 96.81 109 TYR A C 1
ATOM 828 O O . TYR A 1 109 ? 7.621 11.945 8.93 1 96.81 109 TYR A O 1
ATOM 836 N N . HIS A 1 110 ? 5.852 11.156 8.102 1 98.12 110 HIS A N 1
ATOM 837 C CA . HIS A 1 110 ? 5.312 10.156 9.008 1 98.12 110 HIS A CA 1
ATOM 838 C C . HIS A 1 110 ? 4.504 9.109 8.258 1 98.12 110 HIS A C 1
ATOM 840 O O . HIS A 1 110 ? 3.426 9.406 7.738 1 98.12 110 HIS A O 1
ATOM 846 N N . ILE A 1 111 ? 5.066 7.898 8.117 1 98.44 111 ILE A N 1
ATOM 847 C CA . ILE A 1 111 ? 4.461 6.949 7.188 1 98.44 111 ILE A CA 1
ATOM 848 C C . ILE A 1 111 ? 2.99 6.746 7.547 1 98.44 111 ILE A C 1
ATOM 850 O O . ILE A 1 111 ? 2.605 6.855 8.711 1 98.44 111 ILE A O 1
ATOM 854 N N . HIS A 1 112 ? 2.199 6.535 6.574 1 98.75 112 HIS A N 1
ATOM 855 C CA . HIS A 1 112 ? 0.781 6.238 6.742 1 98.75 112 HIS A CA 1
ATOM 856 C C . HIS A 1 112 ? 0.215 5.543 5.508 1 98.75 112 HIS A C 1
ATOM 858 O O . HIS A 1 112 ? 0.706 5.746 4.395 1 98.75 112 HIS A O 1
ATOM 864 N N . ILE A 1 113 ? -0.75 4.734 5.738 1 98.94 113 ILE A N 1
ATOM 865 C CA . ILE A 1 113 ? -1.46 4.062 4.652 1 98.94 113 ILE A CA 1
ATOM 866 C C . ILE A 1 113 ? -2.74 4.828 4.324 1 98.94 113 ILE A C 1
ATOM 868 O O . ILE A 1 113 ? -3.584 5.043 5.195 1 98.94 113 ILE A O 1
ATOM 872 N N . HIS A 1 114 ? -2.822 5.273 3.094 1 98.88 114 HIS A N 1
ATOM 873 C CA . HIS A 1 114 ? -4.102 5.75 2.58 1 98.88 114 HIS A CA 1
ATOM 874 C C . HIS A 1 114 ? -5.016 4.586 2.209 1 98.88 114 HIS A C 1
ATOM 876 O O . HIS A 1 114 ? -4.578 3.633 1.56 1 98.88 114 HIS A O 1
ATOM 882 N N . VAL A 1 115 ? -6.215 4.637 2.594 1 98.94 115 VAL A N 1
ATOM 883 C CA . VAL A 1 115 ? -7.246 3.715 2.125 1 98.94 115 VAL A CA 1
ATOM 884 C C . VAL A 1 115 ? -8.312 4.488 1.35 1 98.94 115 VAL A C 1
ATOM 886 O O . VAL A 1 115 ? -8.953 5.387 1.896 1 98.94 115 VAL A O 1
ATOM 889 N N . LEU A 1 116 ? -8.438 4.207 0.085 1 98.88 116 LEU A N 1
ATOM 890 C CA . LEU A 1 116 ? -9.367 4.906 -0.798 1 98.88 116 LEU A CA 1
ATOM 891 C C . LEU A 1 116 ? -10.398 3.943 -1.372 1 98.88 116 LEU A C 1
ATOM 893 O O . LEU A 1 116 ? -10.047 2.861 -1.845 1 98.88 116 LEU A O 1
ATOM 897 N N . GLY A 1 117 ? -11.641 4.254 -1.323 1 98.62 117 GLY A N 1
ATOM 898 C CA . GLY A 1 117 ? -12.703 3.42 -1.857 1 98.62 117 GLY A CA 1
ATOM 899 C C . GLY A 1 117 ? -14.008 4.172 -2.051 1 98.62 117 GLY A C 1
ATOM 900 O O . GLY A 1 117 ? -14.039 5.402 -1.982 1 98.62 117 GLY A O 1
ATOM 901 N N . GLY A 1 118 ? -15.047 3.447 -2.391 1 98.38 1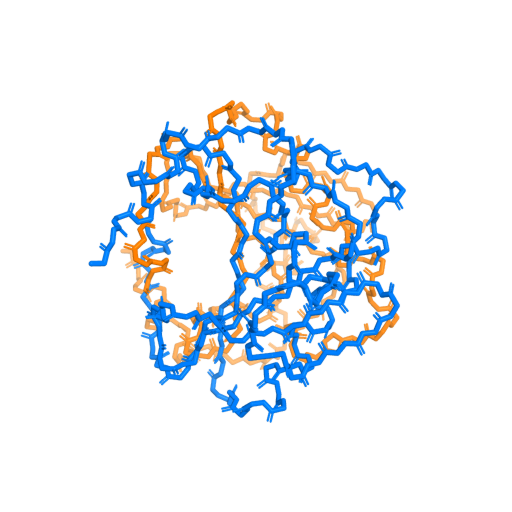18 GLY A N 1
ATOM 902 C CA . GLY A 1 118 ? -16.375 4.016 -2.596 1 98.38 118 GLY A CA 1
ATOM 903 C C . GLY A 1 118 ? -16.625 4.438 -4.031 1 98.38 118 GLY A C 1
ATOM 904 O O . GLY A 1 118 ? -17.672 5.016 -4.34 1 98.38 118 GLY A O 1
ATOM 905 N N . ARG A 1 119 ? -15.742 4.188 -4.922 1 97.81 119 ARG A N 1
ATOM 906 C CA . ARG A 1 119 ? -15.836 4.391 -6.363 1 97.81 119 ARG A CA 1
ATOM 907 C C . ARG A 1 119 ? -14.883 3.467 -7.109 1 97.81 119 ARG A C 1
ATOM 909 O O . ARG A 1 119 ? -13.992 2.857 -6.504 1 97.81 119 ARG A O 1
ATOM 916 N N . GLN A 1 120 ? -15.094 3.33 -8.383 1 97.88 120 GLN A N 1
ATOM 917 C CA . GLN A 1 120 ? -14.117 2.641 -9.219 1 97.88 120 GLN A CA 1
ATOM 918 C C . GLN A 1 120 ? -12.82 3.441 -9.32 1 97.88 120 GLN A C 1
ATOM 920 O O . GLN A 1 120 ? -12.812 4.559 -9.852 1 97.88 120 GLN A O 1
ATOM 925 N N . LEU A 1 121 ? -11.773 2.873 -8.812 1 97.81 121 LEU A N 1
ATOM 926 C CA . LEU A 1 121 ? -10.484 3.547 -8.898 1 97.81 121 LEU A CA 1
ATOM 927 C C . LEU A 1 121 ? -9.812 3.266 -10.242 1 97.81 121 LEU A C 1
ATOM 929 O O . LEU A 1 121 ? -9.922 2.158 -10.773 1 97.81 121 LEU A O 1
ATOM 933 N N . GLY A 1 122 ? -9.117 4.258 -10.688 1 96.44 122 GLY A N 1
ATOM 934 C CA . GLY A 1 122 ? -8.469 4.145 -11.977 1 96.44 122 GLY A CA 1
ATOM 935 C C . GLY A 1 122 ? -7.078 3.543 -11.898 1 96.44 122 GLY A C 1
ATOM 936 O O . GLY A 1 122 ? -6.516 3.41 -10.805 1 96.44 122 GLY A O 1
ATOM 937 N N . TRP A 1 123 ? -6.508 3.234 -12.984 1 95.81 123 TRP A N 1
ATOM 938 C CA . TRP A 1 123 ? -5.168 2.693 -13.188 1 95.81 123 TRP A CA 1
ATOM 939 C C . TRP A 1 123 ? -4.496 3.33 -14.398 1 95.81 123 TRP A C 1
ATOM 941 O O . TRP A 1 123 ? -5.113 3.467 -15.453 1 95.81 123 TRP A O 1
ATOM 951 N N . PRO A 1 124 ? -3.316 3.834 -14.375 1 96.5 124 PRO A N 1
ATOM 952 C CA . PRO A 1 124 ? -2.371 3.645 -13.273 1 96.5 124 PRO A CA 1
ATOM 953 C C . PRO A 1 124 ? -2.742 4.453 -12.031 1 96.5 124 PRO A C 1
ATOM 955 O O . PRO A 1 124 ? -3.609 5.328 -12.094 1 96.5 124 PRO A O 1
ATOM 958 N N . PRO A 1 125 ? -2.166 4.133 -10.875 1 96.69 125 PRO A N 1
ATOM 959 C CA . PRO A 1 125 ? -2.482 4.816 -9.617 1 96.69 125 PRO A CA 1
ATOM 960 C C . PRO A 1 125 ? -1.734 6.141 -9.461 1 96.69 125 PRO A C 1
ATOM 962 O O . PRO A 1 125 ? -1.124 6.387 -8.422 1 96.69 125 PRO A O 1
ATOM 965 N N . GLY A 1 126 ? -1.886 7.035 -10.398 1 92 126 GLY A N 1
ATOM 966 C CA . GLY A 1 126 ? -1.217 8.328 -10.406 1 92 126 GLY A CA 1
ATOM 967 C C . GLY A 1 126 ? 0.009 8.359 -11.297 1 92 126 GLY A C 1
ATOM 968 O O . GLY A 1 126 ? 0.468 7.316 -11.766 1 92 126 GLY A O 1
ATOM 969 N N . MET B 1 1 ? -3.074 -3.385 -24.547 1 34.12 1 MET B N 1
ATOM 970 C CA . MET B 1 1 ? -2.807 -3.533 -23.125 1 34.12 1 MET B CA 1
ATOM 971 C C . MET B 1 1 ? -4.105 -3.574 -22.328 1 34.12 1 MET B C 1
ATOM 973 O O . MET B 1 1 ? -4.918 -2.652 -22.406 1 34.12 1 MET B O 1
ATOM 977 N N . ALA B 1 2 ? -4.672 -4.594 -22.109 1 51.16 2 ALA B N 1
ATOM 978 C CA . ALA B 1 2 ? -6.02 -4.68 -21.547 1 51.16 2 ALA B CA 1
ATOM 979 C C . ALA B 1 2 ? -6.16 -3.789 -20.312 1 51.16 2 ALA B C 1
ATOM 981 O O . ALA B 1 2 ? -5.211 -3.639 -19.547 1 51.16 2 ALA B O 1
ATOM 982 N N . ASP B 1 3 ? -7.082 -2.91 -20.109 1 81 3 ASP B N 1
ATOM 983 C CA . ASP B 1 3 ? -7.527 -1.967 -19.094 1 81 3 ASP B CA 1
ATOM 984 C C . ASP B 1 3 ? -7.633 -2.643 -17.719 1 81 3 ASP B C 1
ATOM 986 O O . ASP B 1 3 ? -8.453 -3.537 -17.531 1 81 3 ASP B O 1
ATOM 990 N N . GLU B 1 4 ? -6.516 -2.699 -16.938 1 86.75 4 GLU B N 1
ATOM 991 C CA . GLU B 1 4 ? -6.453 -3.299 -15.609 1 86.75 4 GLU B CA 1
ATOM 992 C C . GLU B 1 4 ? -7.781 -3.148 -14.875 1 86.75 4 GLU B C 1
ATOM 994 O O . GLU B 1 4 ? -8.219 -4.066 -14.172 1 86.75 4 GLU B O 1
ATOM 999 N N . VAL B 1 5 ? -8.406 -2.104 -15.102 1 92.44 5 VAL B N 1
ATOM 1000 C CA . VAL B 1 5 ? -9.688 -1.855 -14.445 1 92.44 5 VAL B CA 1
ATOM 1001 C C . VAL B 1 5 ? -10.75 -2.801 -15.016 1 92.44 5 VAL B C 1
ATOM 1003 O O . VAL B 1 5 ? -11.523 -3.396 -14.258 1 92.44 5 VAL B O 1
ATOM 1006 N N . ALA B 1 6 ? -10.719 -2.943 -16.297 1 92.12 6 ALA B N 1
ATOM 1007 C CA . ALA B 1 6 ? -11.664 -3.857 -16.938 1 92.12 6 ALA B CA 1
ATOM 1008 C C . ALA B 1 6 ? -11.414 -5.297 -16.5 1 92.12 6 ALA B C 1
ATOM 1010 O O . ALA B 1 6 ? -12.359 -6.039 -16.219 1 92.12 6 ALA B O 1
ATOM 1011 N N . GLN B 1 7 ? -10.148 -5.66 -16.469 1 91.38 7 GLN B N 1
ATOM 1012 C CA . GLN B 1 7 ? -9.781 -7.008 -16.031 1 91.38 7 GLN B CA 1
ATOM 1013 C C . GLN B 1 7 ? -10.234 -7.262 -14.602 1 91.38 7 GLN B C 1
ATOM 1015 O O . GLN B 1 7 ? -10.695 -8.359 -14.281 1 91.38 7 GLN B O 1
ATOM 1020 N N . ALA B 1 8 ? -10.164 -6.328 -13.773 1 92.75 8 ALA B N 1
ATOM 1021 C CA . ALA B 1 8 ? -10.531 -6.457 -12.367 1 92.75 8 ALA B CA 1
ATOM 1022 C C . ALA B 1 8 ? -12.031 -6.684 -12.203 1 92.75 8 ALA B C 1
ATOM 1024 O O . ALA B 1 8 ? -12.461 -7.363 -11.266 1 92.75 8 ALA B O 1
ATOM 1025 N N . GLN B 1 9 ? -12.812 -6.121 -13.125 1 92.81 9 GLN B N 1
ATOM 1026 C CA . GLN B 1 9 ? -14.266 -6.25 -13.039 1 92.81 9 GLN B CA 1
ATOM 1027 C C . GLN B 1 9 ? -14.711 -7.672 -13.352 1 92.81 9 GLN B C 1
ATOM 1029 O O . GLN B 1 9 ? -15.773 -8.109 -12.898 1 92.81 9 GLN B O 1
ATOM 1034 N N . SER B 1 10 ? -13.891 -8.375 -14.047 1 91 10 SER B N 1
ATOM 1035 C CA . SER B 1 10 ? -14.273 -9.719 -14.453 1 91 10 SER B CA 1
ATOM 1036 C C . SER B 1 10 ? -13.492 -10.773 -13.688 1 91 10 SER B C 1
ATOM 1038 O O . SER B 1 10 ? -13.852 -11.953 -13.688 1 91 10 SER B O 1
ATOM 1040 N N . ALA B 1 11 ? -12.445 -10.305 -13 1 90.5 11 ALA B N 1
ATOM 1041 C CA . ALA B 1 11 ? -11.609 -11.242 -12.25 1 90.5 11 ALA B CA 1
ATOM 1042 C C . ALA B 1 11 ? -12.383 -11.875 -11.102 1 90.5 11 ALA B C 1
ATOM 1044 O O . ALA B 1 11 ? -13.281 -11.242 -10.531 1 90.5 11 ALA B O 1
ATOM 1045 N N . GLN B 1 12 ? -12.086 -13.117 -10.789 1 87.62 12 GLN B N 1
ATOM 1046 C CA . GLN B 1 12 ? -12.742 -13.836 -9.703 1 87.62 12 GLN B CA 1
ATOM 1047 C C . GLN B 1 12 ? -11.727 -14.578 -8.844 1 87.62 12 GLN B C 1
ATOM 1049 O O . GLN B 1 12 ? -10.688 -15.023 -9.344 1 87.62 12 GLN B O 1
ATOM 1054 N N . PRO B 1 13 ? -12.133 -14.617 -7.52 1 86.44 13 PRO B N 1
ATOM 1055 C CA . PRO B 1 13 ? -11.258 -15.438 -6.676 1 86.44 13 PRO B CA 1
ATOM 1056 C C . PRO B 1 13 ? -11.367 -16.922 -6.992 1 86.44 13 PRO B C 1
ATOM 1058 O O . PRO B 1 13 ? -12.367 -17.375 -7.566 1 86.44 13 PRO B O 1
ATOM 1061 N N . GLY B 1 14 ? -10.25 -17.641 -6.672 1 80.56 14 GLY B N 1
ATOM 1062 C CA . GLY B 1 14 ? -10.328 -19.078 -6.812 1 80.56 14 GLY B CA 1
ATOM 1063 C C . GLY B 1 14 ? -9.305 -19.641 -7.773 1 80.56 14 GLY B C 1
ATOM 1064 O O . GLY B 1 14 ? -8.898 -18.969 -8.727 1 80.56 14 GLY B O 1
ATOM 1065 N N . GLY B 1 15 ? -8.844 -20.719 -7.426 1 82.25 15 GLY B N 1
ATOM 1066 C CA . GLY B 1 15 ? -7.961 -21.516 -8.266 1 82.25 15 GLY B CA 1
ATOM 1067 C C . GLY B 1 15 ? -6.523 -21.031 -8.25 1 82.25 15 GLY B C 1
ATOM 1068 O O . GLY B 1 15 ? -6.145 -20.219 -7.41 1 82.25 15 GLY B O 1
ATOM 1069 N N . ASP B 1 16 ? -5.738 -21.578 -9.086 1 90.88 16 ASP B N 1
ATOM 1070 C CA . ASP B 1 16 ? -4.34 -21.219 -9.305 1 90.88 16 ASP B CA 1
ATOM 1071 C C . ASP B 1 16 ? -4.223 -19.922 -10.086 1 90.88 16 ASP B C 1
ATOM 1073 O O . ASP B 1 16 ? -5.012 -19.672 -11 1 90.88 16 ASP B O 1
ATOM 1077 N N . THR B 1 17 ? -3.5 -18.984 -9.641 1 94.94 17 THR B N 1
ATOM 1078 C CA . THR B 1 17 ? -3.275 -17.734 -10.344 1 94.94 17 THR B CA 1
ATOM 1079 C C . THR B 1 17 ? -1.945 -17.766 -11.094 1 94.94 17 THR B C 1
ATOM 1081 O O . THR B 1 17 ? -1.142 -18.672 -10.906 1 94.94 17 THR B O 1
ATOM 1084 N N . ILE B 1 18 ? -1.767 -16.812 -11.953 1 94.5 18 ILE B N 1
ATOM 1085 C CA . ILE B 1 18 ? -0.507 -16.688 -12.68 1 94.5 18 ILE B CA 1
ATOM 1086 C C . ILE B 1 18 ? 0.646 -16.547 -11.688 1 94.5 18 ILE B C 1
ATOM 1088 O O . ILE B 1 18 ? 1.76 -17 -11.953 1 94.5 18 ILE B O 1
ATOM 1092 N N . PHE B 1 19 ? 0.363 -15.977 -10.539 1 96.94 19 PHE B N 1
ATOM 1093 C CA . PHE B 1 19 ? 1.4 -15.789 -9.531 1 96.94 19 PHE B CA 1
ATOM 1094 C C . PHE B 1 19 ? 1.802 -17.125 -8.914 1 96.94 19 PHE B C 1
ATOM 1096 O O . PHE B 1 19 ? 2.977 -17.359 -8.625 1 96.94 19 PHE B O 1
ATOM 1103 N N . GLY B 1 20 ? 0.778 -17.922 -8.703 1 96.62 20 GLY B N 1
ATOM 1104 C CA . GLY B 1 20 ? 1.119 -19.266 -8.273 1 96.62 20 GLY B CA 1
ATOM 1105 C C . GLY B 1 20 ? 2.061 -19.984 -9.227 1 96.62 20 GLY B C 1
ATOM 1106 O O . GLY B 1 20 ? 3.021 -20.625 -8.797 1 96.62 20 GLY B O 1
ATOM 1107 N N . LYS B 1 21 ? 1.812 -19.859 -10.484 1 97.25 21 LYS B N 1
ATOM 1108 C CA . LYS B 1 21 ? 2.643 -20.484 -11.508 1 97.25 21 LYS B CA 1
ATOM 1109 C C . LYS B 1 21 ? 4.051 -19.891 -11.516 1 97.25 21 LYS B C 1
ATOM 1111 O O . LYS B 1 21 ? 5.031 -20.609 -11.703 1 97.25 21 LYS B O 1
ATOM 1116 N N . ILE B 1 22 ? 4.129 -18.594 -11.328 1 97.31 22 ILE B N 1
ATOM 1117 C CA . ILE B 1 22 ? 5.422 -17.922 -11.281 1 97.31 22 ILE B CA 1
ATOM 1118 C C . ILE B 1 22 ? 6.215 -18.406 -10.07 1 97.31 22 ILE B C 1
ATOM 1120 O O . ILE B 1 22 ? 7.402 -18.734 -10.18 1 97.31 22 ILE B O 1
ATOM 1124 N N . ILE B 1 23 ? 5.547 -18.531 -8.906 1 97.44 23 ILE B N 1
ATOM 1125 C CA . ILE B 1 23 ? 6.18 -18.938 -7.66 1 97.44 23 ILE B CA 1
ATOM 1126 C C . ILE B 1 23 ? 6.734 -20.359 -7.816 1 97.44 23 ILE B C 1
ATOM 1128 O O . ILE B 1 23 ? 7.832 -20.656 -7.336 1 97.44 23 ILE B O 1
ATOM 1132 N N . ARG B 1 24 ? 6.027 -21.125 -8.5 1 96.94 24 ARG B N 1
ATOM 1133 C CA . ARG B 1 24 ? 6.426 -22.516 -8.719 1 96.94 24 ARG B CA 1
ATOM 1134 C C . ARG B 1 24 ? 7.352 -22.641 -9.922 1 96.94 24 ARG B C 1
ATOM 1136 O O . ARG B 1 24 ? 7.691 -23.75 -10.344 1 96.94 24 ARG B O 1
ATOM 1143 N N . LYS B 1 25 ? 7.668 -21.625 -10.602 1 97.06 25 LYS B N 1
ATOM 1144 C CA . LYS B 1 25 ? 8.609 -21.531 -11.719 1 97.06 25 LYS B CA 1
ATOM 1145 C C . LYS B 1 25 ? 8.094 -22.297 -12.938 1 97.06 25 LYS B C 1
ATOM 1147 O O . LYS B 1 25 ? 8.875 -22.891 -13.68 1 97.06 25 LYS B O 1
ATOM 1152 N N . GLU B 1 26 ? 6.785 -22.312 -13.047 1 97.25 26 GLU B N 1
ATOM 1153 C CA . GLU B 1 26 ? 6.16 -22.969 -14.195 1 97.25 26 GLU B CA 1
ATOM 1154 C C . GLU B 1 26 ? 6.094 -22.031 -15.398 1 97.25 26 GLU B C 1
ATOM 1156 O O . GLU B 1 26 ? 5.957 -22.484 -16.531 1 97.25 26 GLU B O 1
ATOM 1161 N N . ILE B 1 27 ? 6.066 -20.75 -15.227 1 96 27 ILE B N 1
ATOM 1162 C CA . ILE B 1 27 ? 6.141 -19.75 -16.281 1 96 27 ILE B CA 1
ATOM 1163 C C . ILE B 1 27 ? 7.238 -18.75 -15.969 1 96 27 ILE B C 1
ATOM 1165 O O . ILE B 1 27 ? 7.559 -18.516 -14.797 1 96 27 ILE B O 1
ATOM 1169 N N . PRO B 1 28 ? 7.766 -18.188 -17.031 1 96 28 PRO B N 1
ATOM 1170 C CA . PRO B 1 28 ? 8.867 -17.25 -16.812 1 96 28 PRO B CA 1
ATOM 1171 C C . PRO B 1 28 ? 8.391 -15.914 -16.234 1 96 28 PRO B C 1
ATOM 1173 O O . PRO B 1 28 ? 7.285 -15.453 -16.547 1 96 28 PRO B O 1
ATOM 1176 N N . ALA B 1 29 ? 9.164 -15.305 -15.414 1 96.25 29 ALA B N 1
ATOM 1177 C CA . ALA B 1 29 ? 9.031 -13.953 -14.891 1 96.25 29 ALA B CA 1
ATOM 1178 C C . ALA B 1 29 ? 10.398 -13.336 -14.594 1 96.25 29 ALA B C 1
ATOM 1180 O O . ALA B 1 29 ? 11.375 -14.055 -14.383 1 96.25 29 ALA B O 1
ATOM 1181 N N . ASN B 1 30 ? 10.5 -12.094 -14.633 1 97.5 30 ASN B N 1
ATOM 1182 C CA . ASN B 1 30 ? 11.742 -11.391 -14.312 1 97.5 30 ASN B CA 1
ATOM 1183 C C . ASN B 1 30 ? 11.93 -11.234 -12.812 1 97.5 30 ASN B C 1
ATOM 1185 O O . ASN B 1 30 ? 11.938 -10.117 -12.297 1 97.5 30 ASN B O 1
ATOM 1189 N N . ILE B 1 31 ? 12.172 -12.375 -12.133 1 98.38 31 ILE B N 1
ATOM 1190 C CA . ILE B 1 31 ? 12.344 -12.406 -10.688 1 98.38 31 ILE B CA 1
ATOM 1191 C C . ILE 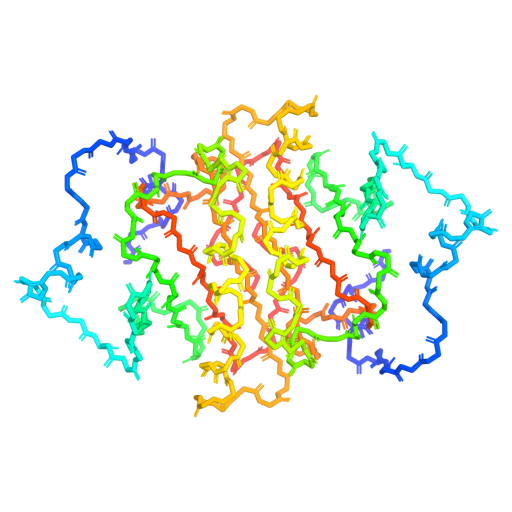B 1 31 ? 13.727 -11.883 -10.32 1 98.38 31 ILE B C 1
ATOM 1193 O O . ILE B 1 31 ? 14.734 -12.297 -10.906 1 98.38 31 ILE B O 1
ATOM 1197 N N . PHE B 1 32 ? 13.758 -10.961 -9.375 1 98.5 32 PHE B N 1
ATOM 1198 C CA . PHE B 1 32 ? 15.07 -10.438 -9.023 1 98.5 32 PHE B CA 1
ATOM 1199 C C . PHE B 1 32 ? 15.281 -10.477 -7.512 1 98.5 32 PHE B C 1
ATOM 1201 O O . PHE B 1 32 ? 16.328 -10.062 -7.012 1 98.5 32 PHE B O 1
ATOM 1208 N N . TYR B 1 33 ? 14.297 -10.945 -6.77 1 98.75 33 TYR B N 1
ATOM 1209 C CA . TYR B 1 33 ? 14.391 -11.203 -5.336 1 98.75 33 TYR B CA 1
ATOM 1210 C C . TYR B 1 33 ? 13.539 -12.398 -4.934 1 98.75 33 TYR B C 1
ATOM 1212 O O . TYR B 1 33 ? 12.422 -12.562 -5.422 1 98.75 33 TYR B O 1
ATOM 1220 N N . GLU B 1 34 ? 14.031 -13.203 -4.074 1 98.31 34 GLU B N 1
ATOM 1221 C CA . GLU B 1 34 ? 13.281 -14.328 -3.531 1 98.31 34 GLU B CA 1
ATOM 1222 C C . GLU B 1 34 ? 13.742 -14.664 -2.117 1 98.31 34 GLU B C 1
ATOM 1224 O O . GLU B 1 34 ? 14.938 -14.609 -1.818 1 98.31 34 GLU B O 1
ATOM 1229 N N . ASP B 1 35 ? 12.836 -14.953 -1.249 1 98.38 35 ASP B N 1
ATOM 1230 C CA . ASP B 1 35 ? 13.117 -15.586 0.036 1 98.38 35 ASP B CA 1
ATOM 1231 C C . ASP B 1 35 ? 12.031 -16.594 0.402 1 98.38 35 ASP B C 1
ATOM 1233 O O . ASP B 1 35 ? 11.242 -17 -0.453 1 98.38 35 ASP B O 1
ATOM 1237 N N . ASP B 1 36 ? 11.961 -17.078 1.598 1 98.19 36 ASP B N 1
ATOM 1238 C CA . ASP B 1 36 ? 11.047 -18.141 1.988 1 98.19 36 ASP B CA 1
ATOM 1239 C C . ASP B 1 36 ? 9.609 -17.641 2.041 1 98.19 36 ASP B C 1
ATOM 1241 O O . ASP B 1 36 ? 8.672 -18.438 2.018 1 98.19 36 ASP B O 1
ATOM 1245 N N . GLN B 1 37 ? 9.422 -16.359 2.016 1 98.62 37 GLN B N 1
ATOM 1246 C CA . GLN B 1 37 ? 8.078 -15.852 2.279 1 98.62 37 GLN B CA 1
ATOM 1247 C C . GLN B 1 37 ? 7.504 -15.164 1.045 1 98.62 37 GLN B C 1
ATOM 1249 O O . GLN B 1 37 ? 6.285 -15.023 0.916 1 98.62 37 GLN B O 1
ATOM 1254 N N . CYS B 1 38 ? 8.398 -14.664 0.165 1 98.81 38 CYS B N 1
ATOM 1255 C CA . CYS B 1 38 ? 7.863 -13.898 -0.957 1 98.81 38 CYS B CA 1
ATOM 1256 C C . CYS B 1 38 ? 8.867 -13.844 -2.105 1 98.81 38 CYS B C 1
ATOM 1258 O O . CYS B 1 38 ? 9.992 -14.328 -1.978 1 98.81 38 CYS B O 1
ATOM 1260 N N . ILE B 1 39 ? 8.383 -13.367 -3.199 1 98.81 39 ILE B N 1
ATOM 1261 C CA . ILE B 1 39 ? 9.203 -13.102 -4.371 1 98.81 39 ILE B CA 1
ATOM 1262 C C . ILE B 1 39 ? 8.938 -11.688 -4.883 1 98.81 39 ILE B C 1
ATOM 1264 O O . ILE B 1 39 ? 7.895 -11.094 -4.578 1 98.81 39 ILE B O 1
ATOM 1268 N N . ALA B 1 40 ? 9.898 -11.109 -5.625 1 98.88 40 ALA B N 1
ATOM 1269 C CA . ALA B 1 40 ? 9.719 -9.844 -6.332 1 98.88 40 ALA B CA 1
ATOM 1270 C C . ALA B 1 40 ? 10.133 -9.969 -7.793 1 98.88 40 ALA B C 1
ATOM 1272 O O . ALA B 1 40 ? 11.156 -10.578 -8.102 1 98.88 40 ALA B O 1
ATOM 1273 N N . PHE B 1 41 ? 9.297 -9.438 -8.664 1 98.75 41 PHE B N 1
ATOM 1274 C CA . PHE B 1 41 ? 9.602 -9.477 -10.086 1 98.75 41 PHE B CA 1
ATOM 1275 C C . PHE B 1 41 ? 9.031 -8.25 -10.797 1 98.75 41 PHE B C 1
ATOM 1277 O O . PHE B 1 41 ? 8.062 -7.652 -10.32 1 98.75 41 PHE B O 1
ATOM 1284 N N . HIS B 1 42 ? 9.633 -7.918 -11.875 1 98.56 42 HIS B N 1
ATOM 1285 C CA . HIS B 1 42 ? 9.18 -6.746 -12.617 1 98.56 42 HIS B CA 1
ATOM 1286 C C . HIS B 1 42 ? 7.875 -7.027 -13.352 1 98.56 42 HIS B C 1
ATOM 1288 O O . HIS B 1 42 ? 7.699 -8.102 -13.922 1 98.56 42 HIS B O 1
ATOM 1294 N N . ASP B 1 43 ? 7.008 -6.121 -13.242 1 97.38 43 ASP B N 1
ATOM 1295 C CA . ASP B 1 43 ? 5.742 -6.254 -13.953 1 97.38 43 ASP B CA 1
ATOM 1296 C C . ASP B 1 43 ? 5.965 -6.25 -15.469 1 97.38 43 ASP B C 1
ATOM 1298 O O . ASP B 1 43 ? 6.77 -5.473 -15.984 1 97.38 43 ASP B O 1
ATOM 1302 N N . VAL B 1 44 ? 5.262 -7.012 -16.172 1 94.44 44 VAL B N 1
ATOM 1303 C CA . VAL B 1 44 ? 5.441 -7.156 -17.609 1 94.44 44 VAL B CA 1
ATOM 1304 C C . VAL B 1 44 ? 4.754 -5.996 -18.344 1 94.44 44 VAL B C 1
ATOM 1306 O O . VAL B 1 44 ? 5.02 -5.75 -19.516 1 94.44 44 VAL B O 1
ATOM 1309 N N . ALA B 1 45 ? 3.814 -5.309 -17.734 1 94.38 45 ALA B N 1
ATOM 1310 C CA . ALA B 1 45 ? 3.125 -4.133 -18.266 1 94.38 45 ALA B CA 1
ATOM 1311 C C . ALA B 1 45 ? 3.32 -2.928 -17.344 1 94.38 45 ALA B C 1
ATOM 1313 O O . ALA B 1 45 ? 2.363 -2.434 -16.75 1 94.38 45 ALA B O 1
ATOM 1314 N N . PRO B 1 46 ? 4.512 -2.451 -17.297 1 97.31 46 PRO B N 1
ATOM 1315 C CA . PRO B 1 46 ? 4.84 -1.414 -16.312 1 97.31 46 PRO B CA 1
ATOM 1316 C C . PRO B 1 46 ? 4.027 -0.136 -16.516 1 97.31 46 PRO B C 1
ATOM 1318 O O . PRO B 1 46 ? 3.793 0.28 -17.656 1 97.31 46 PRO B O 1
ATOM 1321 N N . GLN B 1 47 ? 3.547 0.417 -15.422 1 97.69 47 GLN B N 1
ATOM 1322 C CA . GLN B 1 47 ? 2.766 1.648 -15.406 1 97.69 47 GLN B CA 1
ATOM 1323 C C . GLN B 1 47 ? 3.629 2.844 -15.008 1 97.69 47 GLN B C 1
ATOM 1325 O O . GLN B 1 47 ? 3.121 3.953 -14.844 1 97.69 47 GLN B O 1
ATOM 1330 N N . ALA B 1 48 ? 4.891 2.719 -14.773 1 98 48 ALA B N 1
ATOM 1331 C CA . ALA B 1 48 ? 5.949 3.68 -14.484 1 98 48 ALA B CA 1
ATOM 1332 C C . ALA B 1 48 ? 7.305 3.164 -14.953 1 98 48 ALA B C 1
ATOM 1334 O O . ALA B 1 48 ? 7.449 1.983 -15.281 1 98 48 ALA B O 1
ATOM 1335 N N . PRO B 1 49 ? 8.32 4.055 -15.078 1 98.5 49 PRO B N 1
ATOM 1336 C CA . PRO B 1 49 ? 9.633 3.574 -15.523 1 98.5 49 PRO B CA 1
ATOM 1337 C C . PRO B 1 49 ? 10.133 2.381 -14.719 1 98.5 49 PRO B C 1
ATOM 1339 O O . PRO B 1 49 ? 10.75 1.469 -15.273 1 98.5 49 PRO B O 1
ATOM 1342 N N . THR B 1 50 ? 9.906 2.418 -13.453 1 98.62 50 THR B N 1
ATOM 1343 C CA . THR B 1 50 ? 10.125 1.264 -12.594 1 98.62 50 THR B CA 1
ATOM 1344 C C . THR B 1 50 ? 8.812 0.782 -11.992 1 98.62 50 THR B C 1
ATOM 1346 O O . THR B 1 50 ? 8.062 1.571 -11.414 1 98.62 50 THR B O 1
ATOM 1349 N N . HIS B 1 51 ? 8.469 -0.426 -12.188 1 98.81 51 HIS B N 1
ATOM 1350 C CA . HIS B 1 51 ? 7.266 -1.062 -11.656 1 98.81 51 HIS B CA 1
ATOM 1351 C C . HIS B 1 51 ? 7.5 -2.545 -11.391 1 98.81 51 HIS B C 1
ATOM 1353 O O . HIS B 1 51 ? 7.727 -3.322 -12.32 1 98.81 51 HIS B O 1
ATOM 1359 N N . PHE B 1 52 ? 7.516 -2.904 -10.188 1 98.88 52 PHE B N 1
ATOM 1360 C CA . PHE B 1 52 ? 7.664 -4.312 -9.836 1 98.88 52 PHE B CA 1
ATOM 1361 C C . PHE B 1 52 ? 6.66 -4.711 -8.766 1 98.88 52 PHE B C 1
ATOM 1363 O O . PHE B 1 52 ? 5.996 -3.852 -8.172 1 98.88 52 PHE B O 1
ATOM 1370 N N . LEU B 1 53 ? 6.535 -6.016 -8.57 1 98.88 53 LEU B N 1
ATOM 1371 C CA . LEU B 1 53 ? 5.578 -6.594 -7.633 1 98.88 53 LEU B CA 1
ATOM 1372 C C . LEU B 1 53 ? 6.293 -7.367 -6.531 1 98.88 53 LEU B C 1
ATOM 1374 O O . LEU B 1 53 ? 7.309 -8.023 -6.785 1 98.88 53 LEU B O 1
ATOM 1378 N N . VAL B 1 54 ? 5.844 -7.25 -5.359 1 98.94 54 VAL B N 1
ATOM 1379 C CA . VAL B 1 54 ? 6.219 -8.133 -4.258 1 98.94 54 VAL B CA 1
ATOM 1380 C C . VAL B 1 54 ? 5.047 -9.039 -3.898 1 98.94 54 VAL B C 1
ATOM 1382 O O . VAL B 1 54 ? 3.969 -8.562 -3.533 1 98.94 54 VAL B O 1
ATOM 1385 N N . VAL B 1 55 ? 5.242 -10.375 -3.963 1 98.81 55 VAL B N 1
ATOM 1386 C CA . VAL B 1 55 ? 4.164 -11.359 -3.916 1 98.81 55 VAL B CA 1
ATOM 1387 C C . VAL B 1 55 ? 4.473 -12.414 -2.855 1 98.81 55 VAL B C 1
ATOM 1389 O O . VAL B 1 55 ? 5.523 -13.055 -2.895 1 98.81 55 VAL B O 1
ATOM 1392 N N . PRO B 1 56 ? 3.58 -12.547 -1.842 1 98.88 56 PRO B N 1
ATOM 1393 C CA . PRO B 1 56 ? 3.801 -13.625 -0.882 1 98.88 56 PRO B CA 1
ATOM 1394 C C . PRO B 1 56 ? 3.648 -15.008 -1.51 1 98.88 56 PRO B C 1
ATOM 1396 O O . PRO B 1 56 ? 2.795 -15.211 -2.379 1 98.88 56 PRO B O 1
ATOM 1399 N N . ARG B 1 57 ? 4.477 -15.906 -1.051 1 98.44 57 ARG B N 1
ATOM 1400 C CA . ARG B 1 57 ? 4.312 -17.281 -1.482 1 98.44 57 ARG B CA 1
ATOM 1401 C C . ARG B 1 57 ? 2.992 -17.859 -0.981 1 98.44 57 ARG B C 1
ATOM 1403 O O . ARG B 1 57 ? 2.363 -18.672 -1.667 1 98.44 57 ARG B O 1
ATOM 1410 N N . LYS B 1 58 ? 2.604 -17.516 0.248 1 97.75 58 LYS B N 1
ATOM 1411 C CA . LYS B 1 58 ? 1.292 -17.891 0.767 1 97.75 58 LYS B CA 1
ATOM 1412 C C . LYS B 1 58 ? 0.172 -17.328 -0.102 1 97.75 58 LYS B C 1
ATOM 1414 O O . LYS B 1 58 ? 0.138 -16.125 -0.378 1 97.75 58 LYS B O 1
ATOM 1419 N N . PRO B 1 59 ? -0.727 -18.125 -0.562 1 97.06 59 PRO B N 1
ATOM 1420 C CA . PRO B 1 59 ? -1.777 -17.641 -1.465 1 97.06 59 PRO B CA 1
ATOM 1421 C C . PRO B 1 59 ? -2.918 -16.953 -0.729 1 97.06 59 PRO B C 1
ATOM 1423 O O . PRO B 1 59 ? -3.996 -17.531 -0.563 1 97.06 59 PRO B O 1
ATOM 1426 N N . ILE B 1 60 ? -2.76 -15.766 -0.381 1 97.5 60 ILE B N 1
ATOM 1427 C CA . ILE B 1 60 ? -3.832 -14.938 0.161 1 97.5 60 ILE B CA 1
ATOM 1428 C C . ILE B 1 60 ? -4.574 -14.242 -0.979 1 97.5 60 ILE B C 1
ATOM 1430 O O . ILE B 1 60 ? -3.986 -13.453 -1.72 1 97.5 60 ILE B O 1
ATOM 1434 N N . THR B 1 61 ? -5.789 -14.477 -1.112 1 97.69 61 THR B N 1
ATOM 1435 C CA . THR B 1 61 ? -6.539 -14.07 -2.295 1 97.69 61 THR B CA 1
ATOM 1436 C C . THR B 1 61 ? -6.762 -12.562 -2.303 1 97.69 61 THR B C 1
ATOM 1438 O O . THR B 1 61 ? -6.629 -11.914 -3.344 1 97.69 61 THR B O 1
ATOM 1441 N N . GLN B 1 62 ? -7.117 -12 -1.111 1 98.25 62 GLN B N 1
ATOM 1442 C CA . GLN B 1 62 ? -7.465 -10.594 -0.918 1 98.25 62 GLN B CA 1
ATOM 1443 C C . GLN B 1 62 ? -7.004 -10.094 0.45 1 98.25 62 GLN B C 1
ATOM 1445 O O . GLN B 1 62 ? -6.949 -10.867 1.409 1 98.25 62 GLN B O 1
ATOM 1450 N N . ILE B 1 63 ? -6.688 -8.805 0.485 1 98.75 63 ILE B N 1
ATOM 1451 C CA . ILE B 1 63 ? -6.254 -8.258 1.767 1 98.75 63 ILE B CA 1
ATOM 1452 C C . ILE B 1 63 ? -7.391 -8.352 2.779 1 98.75 63 ILE B C 1
ATOM 1454 O O . ILE B 1 63 ? -7.156 -8.57 3.971 1 98.75 63 ILE B O 1
ATOM 1458 N N . SER B 1 64 ? -8.656 -8.344 2.342 1 98.31 64 SER B N 1
ATOM 1459 C CA . SER B 1 64 ? -9.812 -8.469 3.227 1 98.31 64 SER B CA 1
ATOM 1460 C C . SER B 1 64 ? -9.875 -9.859 3.85 1 98.31 64 SER B C 1
ATOM 1462 O O . SER B 1 64 ? -10.578 -10.07 4.844 1 98.31 64 SER B O 1
ATOM 1464 N N . LYS B 1 65 ? -9.125 -10.781 3.33 1 97.94 65 LYS B N 1
ATOM 1465 C CA . LYS B 1 65 ? -9.141 -12.164 3.814 1 97.94 65 LYS B CA 1
ATOM 1466 C C . LYS B 1 65 ? -7.914 -12.461 4.668 1 97.94 65 LYS B C 1
ATOM 1468 O O . LYS B 1 65 ? -7.785 -13.555 5.215 1 97.94 65 LYS B O 1
ATOM 1473 N N . ALA B 1 66 ? -7.004 -11.516 4.742 1 98.44 66 ALA B N 1
ATOM 1474 C CA . ALA B 1 66 ? -5.844 -11.68 5.617 1 98.44 66 ALA B CA 1
ATOM 1475 C C . ALA B 1 66 ? -6.27 -11.766 7.078 1 98.44 66 ALA B C 1
ATOM 1477 O O . ALA B 1 66 ? -7.246 -11.133 7.484 1 98.44 66 ALA B O 1
ATOM 1478 N N . GLU B 1 67 ? -5.566 -12.516 7.82 1 98.06 67 GLU B N 1
ATOM 1479 C CA . GLU B 1 67 ? -5.832 -12.719 9.242 1 98.06 67 GLU B CA 1
ATOM 1480 C C . GLU B 1 67 ? -4.699 -12.172 10.102 1 98.06 67 GLU B C 1
ATOM 1482 O O . GLU B 1 67 ? -3.619 -11.859 9.594 1 98.06 67 GLU B O 1
ATOM 1487 N N . ASP B 1 68 ? -4.969 -12.125 11.406 1 97.38 68 ASP B N 1
ATOM 1488 C CA . ASP B 1 68 ? -3.961 -11.617 12.328 1 97.38 68 ASP B CA 1
ATOM 1489 C C . ASP B 1 68 ? -2.672 -12.43 12.242 1 97.38 68 ASP B C 1
ATOM 1491 O O . ASP B 1 68 ? -1.578 -11.883 12.406 1 97.38 68 ASP B O 1
ATOM 1495 N N . ALA B 1 69 ? -2.812 -13.68 11.961 1 97.94 69 ALA B N 1
ATOM 1496 C CA . ALA B 1 69 ? -1.654 -14.562 11.852 1 97.94 69 ALA B CA 1
ATOM 1497 C C . ALA B 1 69 ? -0.789 -14.18 10.656 1 97.94 69 ALA B C 1
ATOM 1499 O O . ALA B 1 69 ? 0.355 -14.625 10.539 1 97.94 69 ALA B O 1
ATOM 1500 N N . ASP B 1 70 ? -1.331 -13.352 9.742 1 98.19 70 ASP B N 1
ATOM 1501 C CA . ASP B 1 70 ? -0.613 -12.961 8.531 1 98.19 70 ASP B CA 1
ATOM 1502 C C . ASP B 1 70 ? 0.154 -11.656 8.75 1 98.19 70 ASP B C 1
ATOM 1504 O O . ASP B 1 70 ? 0.848 -11.188 7.844 1 98.19 70 ASP B O 1
ATOM 1508 N N . LYS B 1 71 ? 0.082 -11.133 9.914 1 97.56 71 LYS B N 1
ATOM 1509 C CA . LYS B 1 71 ? 0.636 -9.812 10.227 1 97.56 71 LYS B CA 1
ATOM 1510 C C . LYS B 1 71 ? 2.117 -9.742 9.867 1 97.56 71 LYS B C 1
ATOM 1512 O O . LYS B 1 71 ? 2.553 -8.812 9.18 1 97.56 71 LYS B O 1
ATOM 1517 N N . GLU B 1 72 ? 2.828 -10.672 10.328 1 97.38 72 GLU B N 1
ATOM 1518 C CA . GLU B 1 72 ? 4.27 -10.672 10.086 1 97.38 72 GLU B CA 1
ATOM 1519 C C . GLU B 1 72 ? 4.582 -10.781 8.602 1 97.38 72 GLU B C 1
ATOM 1521 O O . GLU B 1 72 ? 5.484 -10.109 8.102 1 97.38 72 GLU B O 1
ATOM 1526 N N . LEU B 1 73 ? 3.857 -11.633 7.926 1 98.62 73 LEU B N 1
ATOM 1527 C CA . LEU B 1 73 ? 4.043 -11.805 6.488 1 98.62 73 LEU B CA 1
ATOM 1528 C C . LEU B 1 73 ? 3.768 -10.5 5.75 1 98.62 73 LEU B C 1
ATOM 1530 O O . LEU B 1 73 ? 4.547 -10.094 4.887 1 98.62 73 LEU B O 1
ATOM 1534 N N . LEU B 1 74 ? 2.686 -9.836 6.121 1 98.88 74 LEU B N 1
ATOM 1535 C CA . LEU B 1 74 ? 2.318 -8.578 5.484 1 98.88 74 LEU B CA 1
ATOM 1536 C C . LEU B 1 74 ? 3.393 -7.52 5.715 1 98.88 74 LEU B C 1
ATOM 1538 O O . LEU B 1 74 ? 3.764 -6.797 4.789 1 98.88 74 LEU B O 1
ATOM 1542 N N . GLY B 1 75 ? 3.871 -7.406 6.938 1 98.81 75 GLY B N 1
ATOM 1543 C CA . GLY B 1 75 ? 4.973 -6.5 7.227 1 98.81 75 GLY B CA 1
ATOM 1544 C C . GLY B 1 75 ? 6.234 -6.836 6.453 1 98.81 75 GLY B C 1
ATOM 1545 O O . GLY B 1 75 ? 6.945 -5.938 5.992 1 98.81 75 GLY B O 1
ATOM 1546 N N . HIS B 1 76 ? 6.512 -8.133 6.34 1 98.88 76 HIS B N 1
ATOM 1547 C CA . HIS B 1 76 ? 7.664 -8.594 5.574 1 98.88 76 HIS B CA 1
ATOM 1548 C C . HIS B 1 76 ? 7.582 -8.133 4.125 1 98.88 76 HIS B C 1
ATOM 1550 O O . HIS B 1 76 ? 8.586 -7.711 3.541 1 98.88 76 HIS B O 1
ATOM 1556 N N . LEU B 1 77 ? 6.422 -8.172 3.523 1 98.94 77 LEU B N 1
ATOM 1557 C CA . LEU B 1 77 ? 6.254 -7.723 2.146 1 98.94 77 LEU B CA 1
ATOM 1558 C C . LEU B 1 77 ? 6.656 -6.258 2.002 1 98.94 77 LEU B C 1
ATOM 1560 O O . LEU B 1 77 ? 7.324 -5.887 1.035 1 98.94 77 LEU B O 1
ATOM 1564 N N . MET B 1 78 ? 6.258 -5.422 2.957 1 98.88 78 MET B N 1
ATOM 1565 C CA . MET B 1 78 ? 6.574 -3.996 2.898 1 98.88 78 MET B CA 1
ATOM 1566 C C . MET B 1 78 ? 8.07 -3.762 3.068 1 98.88 78 MET B C 1
ATOM 1568 O O . MET B 1 78 ? 8.648 -2.908 2.393 1 98.88 78 MET B O 1
ATOM 1572 N N . ILE B 1 79 ? 8.68 -4.5 3.943 1 98.94 79 ILE B N 1
ATOM 1573 C CA . ILE B 1 79 ? 10.117 -4.395 4.152 1 98.94 79 ILE B CA 1
ATOM 1574 C C . ILE B 1 79 ? 10.859 -4.812 2.885 1 98.94 79 ILE B C 1
ATOM 1576 O O . ILE B 1 79 ? 11.805 -4.145 2.461 1 98.94 79 ILE B O 1
ATOM 1580 N N . VAL B 1 80 ? 10.438 -5.906 2.283 1 98.88 80 VAL B N 1
ATOM 1581 C CA . VAL B 1 80 ? 11.055 -6.363 1.045 1 98.88 80 VAL B CA 1
ATOM 1582 C C . VAL B 1 80 ? 10.844 -5.324 -0.055 1 98.88 80 VAL B C 1
ATOM 1584 O O . VAL B 1 80 ? 11.75 -5.055 -0.848 1 98.88 80 VAL B O 1
ATOM 1587 N N . ALA B 1 81 ? 9.656 -4.742 -0.097 1 98.88 81 ALA B N 1
ATOM 1588 C CA . ALA B 1 81 ? 9.359 -3.721 -1.096 1 98.88 81 ALA B CA 1
ATOM 1589 C C . ALA B 1 81 ? 10.367 -2.576 -1.025 1 98.88 81 ALA B C 1
ATOM 1591 O O . ALA B 1 81 ? 10.93 -2.172 -2.047 1 98.88 81 ALA B O 1
ATOM 1592 N N . LYS B 1 82 ? 10.547 -2.061 0.182 1 98.56 82 LYS B N 1
ATOM 1593 C CA . LYS B 1 82 ? 11.461 -0.927 0.285 1 98.56 82 LYS B CA 1
ATOM 1594 C C . LYS B 1 82 ? 12.898 -1.35 -0.015 1 98.56 82 LYS B C 1
ATOM 1596 O O . LYS B 1 82 ? 13.664 -0.583 -0.599 1 98.56 82 LYS B O 1
ATOM 1601 N N . LYS B 1 83 ? 13.328 -2.57 0.405 1 98.69 83 LYS B N 1
ATOM 1602 C CA . LYS B 1 83 ? 14.656 -3.068 0.079 1 98.69 83 LYS B CA 1
ATOM 1603 C C . LYS B 1 83 ? 14.852 -3.174 -1.432 1 98.69 83 LYS B C 1
ATOM 1605 O O . LYS B 1 83 ? 15.883 -2.76 -1.96 1 98.69 83 LYS B O 1
ATOM 1610 N N . CYS B 1 84 ? 13.883 -3.727 -2.07 1 98.88 84 CYS B N 1
ATOM 1611 C CA . CYS B 1 84 ? 13.93 -3.883 -3.52 1 98.88 84 CYS B CA 1
ATOM 1612 C C . CYS B 1 84 ? 13.938 -2.527 -4.215 1 98.88 84 CYS B C 1
ATOM 1614 O O . CYS B 1 84 ? 14.602 -2.352 -5.238 1 98.88 84 CYS B O 1
ATOM 1616 N N . ALA B 1 85 ? 13.141 -1.606 -3.693 1 98.88 85 ALA B N 1
ATOM 1617 C CA . ALA B 1 85 ? 13.125 -0.255 -4.246 1 98.88 85 ALA B CA 1
ATOM 1618 C C . ALA B 1 85 ? 14.516 0.376 -4.191 1 98.88 85 ALA B C 1
ATOM 1620 O O . ALA B 1 85 ? 14.938 1.046 -5.141 1 98.88 85 ALA B O 1
ATOM 1621 N N . GLU B 1 86 ? 15.156 0.175 -3.062 1 98.38 86 GLU B N 1
ATOM 1622 C CA . GLU B 1 86 ? 16.531 0.646 -2.932 1 98.38 86 GLU B CA 1
ATOM 1623 C C . GLU B 1 86 ? 17.453 -0.041 -3.939 1 98.38 86 GLU B C 1
ATOM 1625 O O . GLU B 1 86 ? 18.25 0.617 -4.602 1 98.38 86 GLU B O 1
ATOM 1630 N N . GLN B 1 87 ? 17.328 -1.296 -4.062 1 98.44 87 GLN B N 1
ATOM 1631 C CA . GLN B 1 87 ? 18.156 -2.107 -4.941 1 98.44 87 GLN B CA 1
ATOM 1632 C C . GLN B 1 87 ? 18.031 -1.649 -6.395 1 98.44 87 GLN B C 1
ATOM 1634 O O . GLN B 1 87 ? 19.031 -1.6 -7.121 1 98.44 87 GLN B O 1
ATOM 1639 N N . VAL B 1 88 ? 16.828 -1.282 -6.852 1 98.25 88 VAL B N 1
ATOM 1640 C CA . VAL B 1 88 ? 16.609 -0.948 -8.258 1 98.25 88 VAL B CA 1
ATOM 1641 C C . VAL B 1 88 ? 16.859 0.543 -8.477 1 98.25 88 VAL B C 1
ATOM 1643 O O . VAL B 1 88 ? 16.75 1.034 -9.602 1 98.25 88 VAL B O 1
ATOM 1646 N N . GLY B 1 89 ? 17.016 1.249 -7.457 1 97.69 89 GLY B N 1
ATOM 1647 C CA . GLY B 1 89 ? 17.484 2.623 -7.57 1 97.69 89 GLY B CA 1
ATOM 1648 C C . GLY B 1 89 ? 16.344 3.623 -7.711 1 97.69 89 GLY B C 1
ATOM 1649 O O . GLY B 1 89 ? 16.25 4.316 -8.719 1 97.69 89 GLY B O 1
ATOM 1650 N N . LEU B 1 90 ? 15.609 3.834 -6.695 1 98.06 90 LEU B N 1
ATOM 1651 C CA . LEU B 1 90 ? 14.547 4.832 -6.641 1 98.06 90 LEU B CA 1
ATOM 1652 C C . LEU B 1 90 ? 14.836 5.871 -5.559 1 98.06 90 LEU B C 1
ATOM 1654 O O . LEU B 1 90 ? 14.094 5.973 -4.578 1 98.06 90 LEU B O 1
ATOM 1658 N N . PRO B 1 91 ? 15.781 6.68 -5.781 1 94.94 91 PRO B N 1
ATOM 1659 C CA . PRO B 1 91 ? 16.297 7.547 -4.719 1 94.94 91 PRO B CA 1
ATOM 1660 C C . PRO B 1 91 ? 15.352 8.695 -4.383 1 94.94 91 PRO B C 1
ATOM 1662 O O . PRO B 1 91 ? 15.422 9.258 -3.289 1 94.94 91 PRO B O 1
ATOM 1665 N N . ARG B 1 92 ? 14.5 9.062 -5.324 1 96.81 92 ARG B N 1
ATOM 1666 C CA . ARG B 1 92 ? 13.648 10.211 -5.07 1 96.81 92 ARG B CA 1
ATOM 1667 C C . ARG B 1 92 ? 12.266 9.773 -4.59 1 96.81 92 ARG B C 1
ATOM 1669 O O . ARG B 1 92 ? 11.352 10.594 -4.477 1 96.81 92 ARG B O 1
ATOM 1676 N N . GLY B 1 93 ? 12.086 8.438 -4.469 1 98.06 93 GLY B N 1
ATOM 1677 C CA . GLY B 1 93 ? 10.836 7.957 -3.908 1 98.06 93 GLY B CA 1
ATOM 1678 C C . GLY B 1 93 ? 10.07 7.047 -4.852 1 98.06 93 GLY B C 1
ATOM 1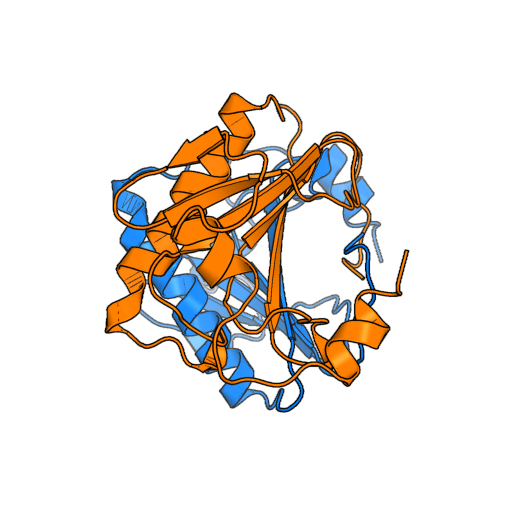679 O O . GLY B 1 93 ? 10.531 6.766 -5.961 1 98.06 93 GLY B O 1
ATOM 1680 N N . TYR B 1 94 ? 8.969 6.543 -4.391 1 98.81 94 TYR B N 1
ATOM 1681 C CA . TYR B 1 94 ? 8.102 5.578 -5.059 1 98.81 94 TYR B CA 1
ATOM 1682 C C . TYR B 1 94 ? 6.77 5.445 -4.324 1 98.81 94 TYR B C 1
ATOM 1684 O O . TYR B 1 94 ? 6.516 6.152 -3.348 1 98.81 94 TYR B O 1
ATOM 1692 N N . ARG B 1 95 ? 5.922 4.648 -4.875 1 98.88 95 ARG B N 1
ATOM 1693 C CA . ARG B 1 95 ? 4.602 4.426 -4.297 1 98.88 95 ARG B CA 1
ATOM 1694 C C . ARG B 1 95 ? 4.316 2.936 -4.145 1 98.88 95 ARG B C 1
ATOM 1696 O O . ARG B 1 95 ? 4.594 2.148 -5.055 1 98.88 95 ARG B O 1
ATOM 1703 N N . LEU B 1 96 ? 3.902 2.506 -2.953 1 98.94 96 LEU B N 1
ATOM 1704 C CA . LEU B 1 96 ? 3.363 1.167 -2.746 1 98.94 96 LEU B CA 1
ATOM 1705 C C . LEU B 1 96 ? 1.85 1.154 -2.939 1 98.94 96 LEU B C 1
ATOM 1707 O O . LEU B 1 96 ? 1.146 2.025 -2.422 1 98.94 96 LEU B O 1
ATOM 1711 N N . VAL B 1 97 ? 1.34 0.179 -3.68 1 98.88 97 VAL B N 1
ATOM 1712 C CA . VAL B 1 97 ? -0.091 0.087 -3.951 1 98.88 97 VAL B CA 1
ATOM 1713 C C . VAL B 1 97 ? -0.558 -1.356 -3.777 1 98.88 97 VAL B C 1
ATOM 1715 O O . VAL B 1 97 ? 0.109 -2.291 -4.23 1 98.88 97 VAL B O 1
ATOM 1718 N N . LEU B 1 98 ? -1.581 -1.57 -3.096 1 98.88 98 LEU B N 1
ATOM 1719 C CA . LEU B 1 98 ? -2.273 -2.852 -3 1 98.88 98 LEU B CA 1
ATOM 1720 C C . LEU B 1 98 ? -3.75 -2.697 -3.346 1 98.88 98 LEU B C 1
ATOM 1722 O O . LEU B 1 98 ? -4.465 -1.923 -2.703 1 98.88 98 LEU B O 1
ATOM 1726 N N . ASN B 1 99 ? -4.199 -3.412 -4.324 1 98.69 99 ASN B N 1
ATOM 1727 C CA . ASN B 1 99 ? -5.574 -3.332 -4.816 1 98.69 99 ASN B CA 1
ATOM 1728 C C . ASN B 1 99 ? -6.453 -4.414 -4.199 1 98.69 99 ASN B C 1
ATOM 1730 O O . ASN B 1 99 ? -6.023 -5.559 -4.047 1 98.69 99 ASN B O 1
ATOM 1734 N N . GLU B 1 100 ? -7.594 -4.031 -3.783 1 98.38 100 GLU B N 1
ATOM 1735 C CA . GLU B 1 100 ? -8.586 -4.934 -3.209 1 98.38 100 GLU B CA 1
ATOM 1736 C C . GLU B 1 100 ? -9.898 -4.867 -3.982 1 98.38 100 GLU B C 1
ATOM 1738 O O . GLU B 1 100 ? -10.508 -3.801 -4.09 1 98.38 100 GLU B O 1
ATOM 1743 N N . GLY B 1 101 ? -10.352 -5.996 -4.57 1 97.69 101 GLY B N 1
ATOM 1744 C CA . GLY B 1 101 ? -11.672 -6.094 -5.176 1 97.69 101 GLY B CA 1
ATOM 1745 C C . GLY B 1 101 ? -11.789 -5.332 -6.48 1 97.69 101 GLY B C 1
ATOM 1746 O O . GLY B 1 101 ? -10.812 -4.723 -6.938 1 97.69 101 GLY B O 1
ATOM 1747 N N . PRO B 1 102 ? -12.992 -5.398 -7.082 1 97.56 102 PRO B N 1
ATOM 1748 C CA . PRO B 1 102 ? -13.219 -4.785 -8.398 1 97.56 102 PRO B CA 1
ATOM 1749 C C . PRO B 1 102 ? -13.016 -3.27 -8.383 1 97.56 102 PRO B C 1
ATOM 1751 O O . PRO B 1 102 ? -12.414 -2.715 -9.305 1 97.56 102 PRO B O 1
ATOM 1754 N N . ASP B 1 103 ? -13.453 -2.621 -7.348 1 97.88 103 ASP B N 1
ATOM 1755 C CA . ASP B 1 103 ? -13.344 -1.167 -7.301 1 97.88 103 ASP B CA 1
ATOM 1756 C C . ASP B 1 103 ? -11.891 -0.731 -7.086 1 97.88 103 ASP B C 1
ATOM 1758 O O . ASP B 1 103 ? -11.484 0.335 -7.551 1 97.88 103 ASP B O 1
ATOM 1762 N N . GLY B 1 104 ? -11.109 -1.555 -6.383 1 97.94 104 GLY B N 1
ATOM 1763 C CA . GLY B 1 104 ? -9.703 -1.26 -6.203 1 97.94 104 GLY B CA 1
ATOM 1764 C C . GLY B 1 104 ? -8.867 -1.578 -7.43 1 97.94 104 GLY B C 1
ATOM 1765 O O . GLY B 1 104 ? -7.719 -1.135 -7.539 1 97.94 104 GLY B O 1
ATOM 1766 N N . GLY B 1 105 ? -9.492 -2.395 -8.32 1 97.62 105 GLY B N 1
ATOM 1767 C CA . GLY B 1 105 ? -8.789 -2.768 -9.539 1 97.62 105 GLY B CA 1
ATOM 1768 C C . GLY B 1 105 ? -7.984 -4.047 -9.398 1 97.62 105 GLY B C 1
ATOM 1769 O O . GLY B 1 105 ? -6.957 -4.215 -10.055 1 97.62 105 GLY B O 1
ATOM 1770 N N . GLN B 1 106 ? -8.391 -4.859 -8.516 1 97.75 106 GLN B N 1
ATOM 1771 C CA . GLN B 1 106 ? -7.684 -6.125 -8.344 1 97.75 106 GLN B CA 1
ATOM 1772 C C . GLN B 1 106 ? -7.988 -7.09 -9.484 1 97.75 106 GLN B C 1
ATOM 1774 O O . GLN B 1 106 ? -9.117 -7.566 -9.617 1 97.75 106 GLN B O 1
ATOM 1779 N N . SER B 1 107 ? -6.926 -7.402 -10.234 1 95.75 107 SER B N 1
ATOM 1780 C CA . SER B 1 107 ? -7.129 -8.273 -11.391 1 95.75 107 SER B CA 1
ATOM 1781 C C . SER B 1 107 ? -6.574 -9.672 -11.133 1 95.75 107 SER B C 1
ATOM 1783 O O . SER B 1 107 ? -6.879 -10.609 -11.875 1 95.75 107 SER B O 1
ATOM 1785 N N . VAL B 1 108 ? -5.699 -9.828 -10.227 1 96 108 VAL B N 1
ATOM 1786 C CA . VAL B 1 108 ? -5.168 -11.109 -9.797 1 96 108 VAL B CA 1
ATOM 1787 C C . VAL B 1 108 ? -5.504 -11.344 -8.32 1 96 108 VAL B C 1
ATOM 1789 O O . VAL B 1 108 ? -5.129 -10.539 -7.461 1 96 108 VAL B O 1
ATOM 1792 N N . TYR B 1 109 ? -6.238 -12.375 -8.055 1 96.88 109 TYR B N 1
ATOM 1793 C CA . TYR B 1 109 ? -6.688 -12.633 -6.688 1 96.88 109 TYR B CA 1
ATOM 1794 C C . TYR B 1 109 ? -5.645 -13.43 -5.914 1 96.88 109 TYR B C 1
ATOM 1796 O O . TYR B 1 109 ? -5.898 -14.562 -5.5 1 96.88 109 TYR B O 1
ATOM 1804 N N . HIS B 1 110 ? -4.574 -12.953 -5.75 1 98.12 110 HIS B N 1
ATOM 1805 C CA . HIS B 1 110 ? -3.371 -13.203 -4.969 1 98.12 110 HIS B CA 1
ATOM 1806 C C . HIS B 1 110 ? -2.695 -11.906 -4.551 1 98.12 110 HIS B C 1
ATOM 1808 O O . HIS B 1 110 ? -2.152 -11.188 -5.395 1 98.12 110 HIS B O 1
ATOM 1814 N N . ILE B 1 111 ? -2.814 -11.555 -3.27 1 98.44 111 ILE B N 1
ATOM 1815 C CA . ILE B 1 111 ? -2.42 -10.211 -2.877 1 98.44 111 ILE B CA 1
ATOM 1816 C C . ILE B 1 111 ? -0.979 -9.945 -3.311 1 98.44 111 ILE B C 1
ATOM 1818 O O . ILE B 1 111 ? -0.165 -10.875 -3.373 1 98.44 111 ILE B O 1
ATOM 1822 N N . HIS B 1 112 ? -0.697 -8.75 -3.656 1 98.75 112 HIS B N 1
ATOM 1823 C CA . HIS B 1 112 ? 0.644 -8.305 -4.016 1 98.75 112 HIS B CA 1
ATOM 1824 C C . HIS B 1 112 ? 0.775 -6.789 -3.889 1 98.75 112 HIS B C 1
ATOM 1826 O O . HIS B 1 112 ? -0.209 -6.062 -4.039 1 98.75 112 HIS B O 1
ATOM 1832 N N . ILE B 1 113 ? 1.949 -6.383 -3.592 1 98.94 113 ILE B N 1
ATOM 1833 C CA . ILE B 1 113 ? 2.26 -4.957 -3.521 1 98.94 113 ILE B CA 1
ATOM 1834 C C . ILE B 1 113 ? 2.893 -4.504 -4.836 1 98.94 113 ILE B C 1
ATOM 1836 O O . ILE B 1 113 ? 3.904 -5.059 -5.27 1 98.94 113 ILE B O 1
ATOM 1840 N N . HIS B 1 114 ? 2.252 -3.557 -5.461 1 98.88 114 HIS B N 1
ATOM 1841 C CA . HIS B 1 114 ? 2.902 -2.84 -6.551 1 98.88 114 HIS B CA 1
ATOM 1842 C C . HIS B 1 114 ? 3.877 -1.795 -6.02 1 98.88 114 HIS B C 1
ATOM 1844 O O . HIS B 1 114 ? 3.545 -1.036 -5.105 1 98.88 114 HIS B O 1
ATOM 1850 N N . VAL B 1 115 ? 5.027 -1.739 -6.551 1 98.94 115 VAL B N 1
ATOM 1851 C CA . VAL B 1 115 ? 5.969 -0.653 -6.301 1 98.94 115 VAL B CA 1
ATOM 1852 C C . VAL B 1 115 ? 6.227 0.117 -7.594 1 98.94 115 VAL B C 1
ATOM 1854 O O . VAL B 1 115 ? 6.699 -0.452 -8.578 1 98.94 115 VAL B O 1
ATOM 1857 N N . LEU B 1 116 ? 5.852 1.363 -7.625 1 98.88 116 LEU B N 1
ATOM 1858 C CA . LEU B 1 116 ? 5.965 2.205 -8.812 1 98.88 116 LEU B CA 1
ATOM 1859 C C . LEU B 1 116 ? 6.879 3.396 -8.547 1 98.88 116 LEU B C 1
ATOM 1861 O O . LEU B 1 116 ? 6.742 4.074 -7.523 1 98.88 116 LEU B O 1
ATOM 1865 N N . GLY B 1 117 ? 7.82 3.666 -9.375 1 98.62 117 GLY B N 1
ATOM 1866 C CA . GLY B 1 117 ? 8.734 4.789 -9.234 1 98.62 117 GLY B CA 1
ATOM 1867 C C . GLY B 1 117 ? 9.461 5.137 -10.516 1 98.62 117 GLY B C 1
ATOM 1868 O O . GLY B 1 117 ? 9.102 4.652 -11.594 1 98.62 117 GLY B O 1
ATOM 1869 N N . GLY B 1 118 ? 10.391 6.047 -10.406 1 98.38 118 GLY B N 1
ATOM 1870 C CA . GLY B 1 118 ? 11.188 6.477 -11.547 1 98.38 118 GLY B CA 1
ATOM 1871 C C . GLY B 1 118 ? 10.586 7.664 -12.281 1 98.38 118 GLY B C 1
ATOM 1872 O O . GLY B 1 118 ? 11.102 8.078 -13.32 1 98.38 118 GLY B O 1
ATOM 1873 N N . ARG B 1 119 ? 9.555 8.211 -11.82 1 97.81 119 ARG B N 1
ATOM 1874 C CA . ARG B 1 119 ? 8.891 9.43 -12.289 1 97.81 119 ARG B CA 1
ATOM 1875 C C . ARG B 1 119 ? 8.078 10.078 -11.172 1 97.81 119 ARG B C 1
ATOM 1877 O O . ARG B 1 119 ? 7.84 9.461 -10.133 1 97.81 119 ARG B O 1
ATOM 1884 N N . GLN B 1 120 ? 7.719 11.312 -11.383 1 97.88 120 GLN B N 1
ATOM 1885 C CA . GLN B 1 120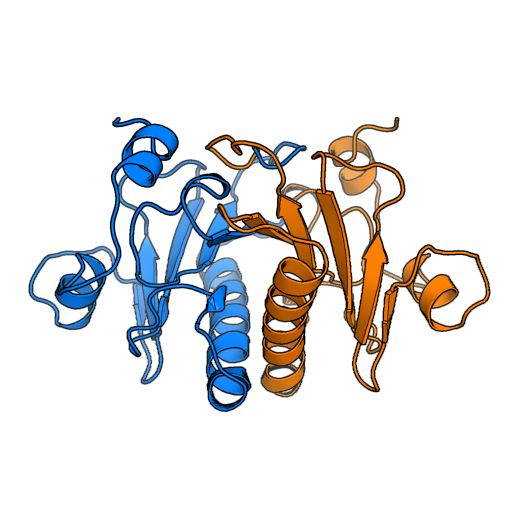 ? 6.77 11.953 -10.469 1 97.88 120 GLN B CA 1
ATOM 1886 C C . GLN B 1 120 ? 5.383 11.32 -10.594 1 97.88 120 GLN B C 1
ATOM 1888 O O . GLN B 1 120 ? 4.762 11.375 -11.656 1 97.88 120 GLN B O 1
ATOM 1893 N N . LEU B 1 121 ? 4.957 10.719 -9.531 1 97.88 121 LEU B N 1
ATOM 1894 C CA . LEU B 1 121 ? 3.623 10.125 -9.539 1 97.88 121 LEU B CA 1
ATOM 1895 C C . LEU B 1 121 ? 2.559 11.172 -9.219 1 97.88 121 LEU B C 1
ATOM 1897 O O . LEU B 1 121 ? 2.789 12.062 -8.398 1 97.88 121 LEU B O 1
ATOM 1901 N N . GLY B 1 122 ? 1.44 10.969 -9.836 1 96.5 122 GLY B N 1
ATOM 1902 C CA . GLY B 1 122 ? 0.352 11.914 -9.656 1 96.5 122 GLY B CA 1
ATOM 1903 C C . GLY B 1 122 ? -0.543 11.578 -8.477 1 96.5 122 GLY B C 1
ATOM 1904 O O . GLY B 1 122 ? -0.458 10.484 -7.918 1 96.5 122 GLY B O 1
ATOM 1905 N N . TRP B 1 123 ? -1.399 12.445 -8.125 1 95.81 123 TRP B N 1
ATOM 1906 C CA . TRP B 1 123 ? -2.404 12.352 -7.074 1 95.81 123 TRP B CA 1
ATOM 1907 C C . TRP B 1 123 ? -3.725 12.961 -7.523 1 95.81 123 TRP B C 1
ATOM 1909 O O . TRP B 1 123 ? -3.748 14.055 -8.102 1 95.81 123 TRP B O 1
ATOM 1919 N N . PRO B 1 124 ? -4.848 12.352 -7.426 1 96.44 124 PRO B N 1
ATOM 1920 C CA . PRO B 1 124 ? -5.059 11.133 -6.648 1 96.44 124 PRO B CA 1
ATOM 1921 C C . PRO B 1 124 ? -4.453 9.898 -7.312 1 96.44 124 PRO B C 1
ATOM 1923 O O . PRO B 1 124 ? -4.059 9.945 -8.477 1 96.44 124 PRO B O 1
ATOM 1926 N N . PRO B 1 125 ? -4.301 8.812 -6.559 1 96.75 125 PRO B N 1
ATOM 1927 C CA . PRO B 1 125 ? -3.691 7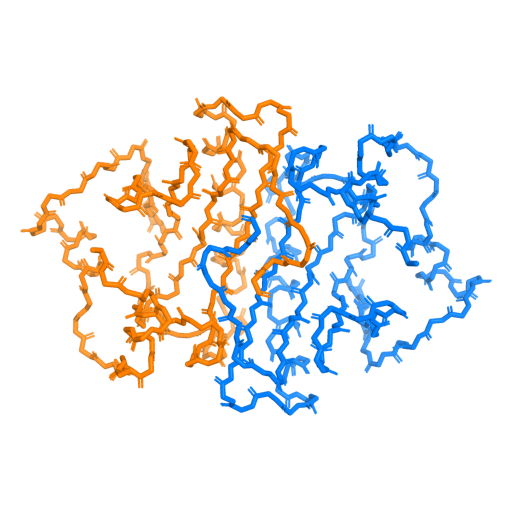.586 -7.086 1 96.75 125 PRO B CA 1
ATOM 1928 C C . PRO B 1 125 ? -4.676 6.73 -7.879 1 96.75 125 PRO B C 1
ATOM 1930 O O . PRO B 1 125 ? -4.773 5.523 -7.648 1 96.75 125 PRO B O 1
ATOM 1933 N N . GLY B 1 126 ? -5.293 7.289 -8.891 1 91.75 126 GLY B N 1
ATOM 1934 C CA . GLY B 1 126 ? -6.277 6.609 -9.719 1 91.75 126 GLY B CA 1
ATOM 1935 C C . GLY B 1 126 ? -7.707 6.934 -9.336 1 91.75 126 GLY B C 1
ATOM 1936 O O . GLY B 1 126 ? -7.949 7.539 -8.289 1 91.75 126 GLY B O 1
#

InterPro domains:
  IPR001310 Histidine triad (HIT) protein [PR00332] (18-34)
  IPR001310 Histidine triad (HIT) protein [PR00332] (39-57)
  IPR001310 Histidine triad (HIT) protein [PR00332] (106-116)
  IPR001310 Histidine triad (HIT) protein [PTHR23089] (1-126)
  IPR011146 HIT-like domain [PF01230] (24-120)
  IPR011146 HIT-like domain [PS51084] (18-126)
  IPR019808 Histidine triad, conserved site [PS00892] (99-117)
  IPR036265 HIT-like superfamily [G3DSA:3.30.428.10] (1-126)
  IPR036265 HIT-like superfamily [SSF54197] (14-125)

pLDDT: mean 95.93, std 7.56, range [34.12, 98.94]

Organism: Cyprinus carpio (NCBI:txid7962)

Foldseek 3Di:
DPDLLVLLQPADDDDQWPVQCVLVVVDDFQWDDDDPFWTKTFDPDAPAPGKIKIFTNPFQQFPVRDDPVCVVSVVVSVVVLVVVCVVVPAVVDWDWAWAGGSVSSDNGRGTMIMTHGDDDDDPPPD/DPDLLVLLQPADDDDQWPVQCVLVVVDDFQWDDDDPFWTKTFDPDAPAPGKIKIFTNPFQQFPVRDDPVCVVSVVVSVVVLVVVCVVVPAVVDWDWAWAGGSVSSDNGRGTIIMTHGDDDDDPPPD